Protein AF-A0A3D3XCP1-F1 (afdb_monomer_lite)

Secondary structure (DSSP, 8-state):
--------------BHHHHHHHHHHTT---SS--S---BTTTTHHHHHHHHHHHHHTT-HHHHHHHHHHHHHTT-HHHHHHHHHHHHHHH--HHHHS-S--SSPPPHHHHHHHHHHHHHHTT---SSTTS--SS-HHHHHHHHHHHHHHTT-HHHHHHHHHHHHHTT---HHHHHHHHHHHHHHHHHHHHHHHHHHHH-TTS-HHHHHHHHHHHHHH-TT-HHHHHHHHHHHHHHHHHHHT-SS--HHHHHHHHHHHHHHHHHHHHH--

Structure (mmCIF, N/CA/C/O backbone):
data_AF-A0A3D3XCP1-F1
#
_entry.id   AF-A0A3D3XCP1-F1
#
loop_
_atom_site.group_PDB
_atom_site.id
_atom_site.type_symbol
_atom_site.label_atom_id
_atom_site.label_alt_id
_atom_site.label_comp_id
_atom_site.label_asym_id
_atom_site.label_entity_id
_atom_site.label_seq_id
_atom_site.pdbx_PDB_ins_code
_atom_site.Cartn_x
_atom_site.Cartn_y
_atom_site.Cartn_z
_atom_site.occupancy
_atom_site.B_iso_or_equiv
_atom_site.auth_seq_id
_atom_site.auth_comp_id
_atom_site.auth_asym_id
_atom_site.auth_atom_id
_atom_site.pdbx_PDB_model_num
ATOM 1 N N . MET A 1 1 ? 27.223 -57.824 9.303 1.00 36.75 1 MET A N 1
ATOM 2 C CA . MET A 1 1 ? 27.935 -56.566 9.008 1.00 36.75 1 MET A CA 1
ATOM 3 C C . MET A 1 1 ? 26.885 -55.597 8.528 1.00 36.75 1 MET A C 1
ATOM 5 O O . MET A 1 1 ? 26.166 -55.932 7.602 1.00 36.75 1 MET A O 1
ATOM 9 N N . ILE A 1 2 ? 26.698 -54.521 9.283 1.00 36.53 2 ILE A N 1
ATOM 10 C CA . ILE A 1 2 ? 25.616 -53.553 9.113 1.00 36.53 2 ILE A CA 1
ATOM 11 C C . ILE A 1 2 ? 26.021 -52.637 7.958 1.00 36.53 2 ILE A C 1
ATOM 13 O O . ILE A 1 2 ? 26.987 -51.889 8.093 1.00 36.53 2 ILE A O 1
ATOM 17 N N . GLU A 1 3 ? 25.327 -52.744 6.827 1.00 34.06 3 GLU A N 1
ATOM 18 C CA . GLU A 1 3 ? 25.316 -51.689 5.817 1.00 34.06 3 GLU A CA 1
ATOM 19 C C . GLU A 1 3 ? 24.539 -50.521 6.419 1.00 34.06 3 GLU A C 1
ATOM 21 O O . GLU A 1 3 ? 23.366 -50.632 6.767 1.00 34.06 3 GLU A O 1
ATOM 26 N N . SER A 1 4 ? 25.263 -49.438 6.675 1.00 42.31 4 SER A N 1
ATOM 27 C CA . SER A 1 4 ? 24.728 -48.198 7.201 1.00 42.31 4 SER A CA 1
ATOM 28 C C . SER A 1 4 ? 23.858 -47.533 6.141 1.00 42.31 4 SER A C 1
ATOM 30 O O . SER A 1 4 ? 24.381 -47.051 5.132 1.00 42.31 4 SER A O 1
ATOM 32 N N . ASP A 1 5 ? 22.559 -47.471 6.419 1.00 39.84 5 ASP A N 1
ATOM 33 C CA . ASP A 1 5 ? 21.609 -46.530 5.837 1.00 39.84 5 ASP A CA 1
ATOM 34 C C . ASP A 1 5 ? 22.132 -45.093 6.005 1.00 39.84 5 ASP A C 1
ATOM 36 O O . ASP A 1 5 ? 21.878 -44.414 6.998 1.00 39.84 5 ASP A O 1
ATOM 40 N N . LEU A 1 6 ? 22.895 -44.624 5.022 1.00 40.44 6 LEU A N 1
ATOM 41 C CA . LEU A 1 6 ? 23.083 -43.206 4.743 1.00 40.44 6 LEU A CA 1
ATOM 42 C C . LEU A 1 6 ? 22.132 -42.856 3.601 1.00 40.44 6 LEU A C 1
ATOM 44 O O . LEU A 1 6 ? 22.543 -42.592 2.472 1.00 40.44 6 LEU A O 1
ATOM 48 N N . ALA A 1 7 ? 20.835 -42.863 3.910 1.00 39.94 7 ALA A N 1
ATOM 49 C CA . ALA A 1 7 ? 19.907 -42.012 3.193 1.00 39.94 7 ALA A CA 1
ATOM 50 C C . ALA A 1 7 ? 20.364 -40.573 3.468 1.00 39.94 7 ALA A C 1
ATOM 52 O O . ALA A 1 7 ? 20.129 -40.023 4.543 1.00 39.94 7 ALA A O 1
ATOM 53 N N . CYS A 1 8 ? 21.115 -39.996 2.528 1.00 35.59 8 CYS A N 1
ATOM 54 C CA . CYS A 1 8 ? 21.222 -38.552 2.429 1.00 35.59 8 CYS A CA 1
ATOM 55 C C . CYS A 1 8 ? 19.790 -38.030 2.345 1.00 35.59 8 CYS A C 1
ATOM 57 O O . CYS A 1 8 ? 19.134 -38.222 1.323 1.00 35.59 8 CYS A O 1
ATOM 59 N N . ASP A 1 9 ? 19.312 -37.403 3.417 1.00 38.66 9 ASP A N 1
ATOM 60 C CA . ASP A 1 9 ? 18.223 -36.444 3.337 1.00 38.66 9 ASP A CA 1
ATOM 61 C C . ASP A 1 9 ? 18.653 -35.404 2.295 1.00 38.66 9 ASP A C 1
ATOM 63 O O . ASP A 1 9 ? 19.398 -34.465 2.592 1.00 38.66 9 ASP A O 1
ATOM 67 N N . GLU A 1 10 ? 18.252 -35.604 1.039 1.00 44.72 10 GLU A N 1
ATOM 68 C CA . GLU A 1 10 ? 18.225 -34.545 0.045 1.00 44.72 10 GLU A CA 1
ATOM 69 C C . GLU A 1 10 ? 17.283 -33.487 0.612 1.00 44.72 10 GLU A C 1
ATOM 71 O O . GLU A 1 10 ? 16.066 -33.543 0.437 1.00 44.72 10 GLU A O 1
ATOM 76 N N . LEU A 1 11 ? 17.850 -32.540 1.364 1.00 53.56 11 LEU A N 1
ATOM 77 C CA . LEU A 1 11 ? 17.202 -31.285 1.696 1.00 53.56 11 LEU A CA 1
ATOM 78 C C . LEU A 1 11 ? 16.627 -30.767 0.382 1.00 53.56 11 LEU A C 1
ATOM 80 O O . LEU A 1 11 ? 17.385 -30.369 -0.501 1.00 53.56 11 LEU A O 1
ATOM 84 N N . MET A 1 12 ? 15.303 -30.830 0.217 1.00 58.53 12 MET A N 1
ATOM 85 C CA . MET A 1 12 ? 14.632 -30.237 -0.931 1.00 58.53 12 MET A CA 1
ATOM 86 C C . MET A 1 12 ? 14.935 -28.741 -0.885 1.00 58.53 12 MET A C 1
ATOM 88 O O . MET A 1 12 ? 14.308 -27.981 -0.147 1.00 58.53 12 MET A O 1
ATOM 92 N N . ILE A 1 13 ? 15.957 -28.323 -1.628 1.00 74.81 13 ILE A N 1
ATOM 93 C CA . ILE A 1 13 ? 16.323 -26.921 -1.737 1.00 74.81 13 ILE A CA 1
ATOM 94 C C . ILE A 1 13 ? 15.216 -26.278 -2.558 1.00 74.81 13 ILE A C 1
ATOM 96 O O . ILE A 1 13 ? 15.179 -26.437 -3.777 1.00 74.81 13 ILE A O 1
ATOM 100 N N . LEU A 1 14 ? 14.310 -25.571 -1.878 1.00 84.00 14 LEU A N 1
ATOM 101 C CA . LEU A 1 14 ? 13.308 -24.754 -2.548 1.00 84.00 14 LEU A CA 1
ATOM 102 C C . LEU A 1 14 ? 14.010 -23.785 -3.502 1.00 84.00 14 LEU A C 1
ATOM 104 O O . LEU A 1 14 ? 14.961 -23.083 -3.120 1.00 84.00 14 LEU A O 1
ATOM 108 N N . LYS A 1 15 ? 13.520 -23.744 -4.736 1.00 90.00 15 LYS A N 1
ATOM 109 C CA . LYS A 1 15 ? 14.065 -22.918 -5.806 1.00 90.00 15 LYS A CA 1
ATOM 110 C C . LYS A 1 15 ? 13.149 -21.743 -6.101 1.00 90.00 15 LYS A C 1
ATOM 112 O O . LYS A 1 15 ? 11.967 -21.729 -5.757 1.00 90.00 15 LYS A O 1
ATOM 117 N N . GLN A 1 16 ? 13.691 -20.743 -6.786 1.00 92.44 16 GLN A N 1
ATOM 118 C CA . GLN A 1 16 ? 12.932 -19.569 -7.199 1.00 92.44 16 GLN A CA 1
ATOM 119 C C . GLN A 1 16 ? 11.725 -19.932 -8.068 1.00 92.44 16 GLN A C 1
ATOM 121 O O . GLN A 1 16 ? 10.646 -19.375 -7.858 1.00 92.44 16 GLN A O 1
ATOM 126 N N . ARG A 1 17 ? 11.885 -20.875 -9.009 1.00 93.62 17 ARG A N 1
ATOM 127 C CA . ARG A 1 17 ? 10.783 -21.330 -9.870 1.00 93.62 17 ARG A CA 1
ATOM 128 C C . ARG A 1 17 ? 9.570 -21.823 -9.091 1.00 93.62 17 ARG A C 1
ATOM 130 O O . ARG A 1 17 ? 8.457 -21.495 -9.475 1.00 93.62 17 ARG A O 1
ATOM 137 N N . ASP A 1 18 ? 9.778 -22.490 -7.958 1.00 91.75 18 ASP A N 1
ATOM 138 C CA . ASP A 1 18 ? 8.681 -23.037 -7.163 1.00 91.75 18 ASP A CA 1
ATOM 139 C C . ASP A 1 18 ? 7.799 -21.912 -6.599 1.00 91.75 18 ASP A C 1
ATOM 141 O O . ASP A 1 18 ? 6.571 -22.003 -6.585 1.00 91.75 18 ASP A O 1
ATOM 145 N N . LEU A 1 19 ? 8.419 -20.797 -6.187 1.00 91.94 19 LEU A N 1
ATOM 146 C CA . LEU A 1 19 ? 7.687 -19.602 -5.765 1.00 91.94 19 LEU A CA 1
ATOM 147 C C . LEU A 1 19 ? 7.026 -18.872 -6.935 1.00 91.94 19 LEU A C 1
ATOM 149 O O . LEU A 1 19 ? 5.938 -18.325 -6.755 1.00 91.94 19 LEU A O 1
ATOM 153 N N . VAL A 1 20 ? 7.660 -18.837 -8.108 1.00 94.56 20 VAL A N 1
ATOM 154 C CA . VAL A 1 20 ? 7.069 -18.227 -9.309 1.00 94.56 20 VAL A CA 1
ATOM 155 C C . VAL A 1 20 ? 5.809 -18.984 -9.720 1.00 94.56 20 VAL A C 1
ATOM 157 O O . VAL A 1 20 ? 4.762 -18.360 -9.882 1.00 94.56 20 VAL A O 1
ATOM 160 N N . ASP A 1 21 ? 5.875 -20.311 -9.796 1.00 94.25 21 ASP A N 1
ATOM 161 C CA . ASP A 1 21 ? 4.737 -21.161 -10.147 1.00 94.25 21 ASP A CA 1
ATOM 162 C C . ASP A 1 21 ? 3.607 -21.020 -9.121 1.00 94.25 21 ASP A C 1
ATOM 164 O O . ASP A 1 21 ? 2.435 -20.887 -9.486 1.00 94.25 21 ASP A O 1
ATOM 168 N N . LEU A 1 22 ? 3.953 -20.940 -7.830 1.00 93.38 22 LEU A N 1
ATOM 169 C CA . LEU A 1 22 ? 2.989 -20.673 -6.767 1.00 93.38 22 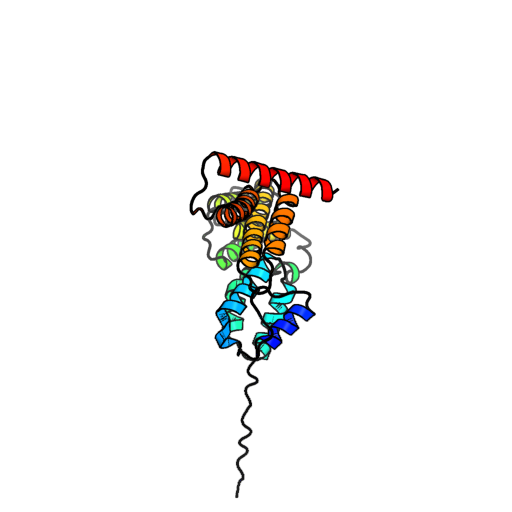LEU A CA 1
ATOM 170 C C . LEU A 1 22 ? 2.285 -19.325 -6.959 1.00 93.38 22 LEU A C 1
ATOM 172 O O . LEU A 1 22 ? 1.058 -19.259 -6.881 1.00 93.38 22 LEU A O 1
ATOM 176 N N . CYS A 1 23 ? 3.042 -18.259 -7.228 1.00 94.19 23 CYS A N 1
ATOM 177 C CA . CYS A 1 23 ? 2.489 -16.931 -7.480 1.00 94.19 23 CYS A CA 1
ATOM 178 C C . CYS A 1 23 ? 1.522 -16.949 -8.667 1.00 94.19 23 CYS A C 1
ATOM 180 O O . CYS A 1 23 ? 0.381 -16.500 -8.537 1.00 94.19 23 CYS A O 1
ATOM 182 N N . LEU A 1 24 ? 1.947 -17.532 -9.790 1.00 94.75 24 LEU A N 1
ATOM 183 C CA . LEU A 1 24 ? 1.144 -17.609 -11.008 1.00 94.75 24 LEU A CA 1
ATOM 184 C C . LEU A 1 24 ? -0.141 -18.417 -10.789 1.00 94.75 24 LEU A C 1
ATOM 186 O O . LEU A 1 24 ? -1.206 -17.991 -11.235 1.00 94.75 24 LEU A O 1
ATOM 190 N N . SER A 1 25 ? -0.074 -19.525 -10.041 1.00 93.69 25 SER A N 1
ATOM 191 C CA .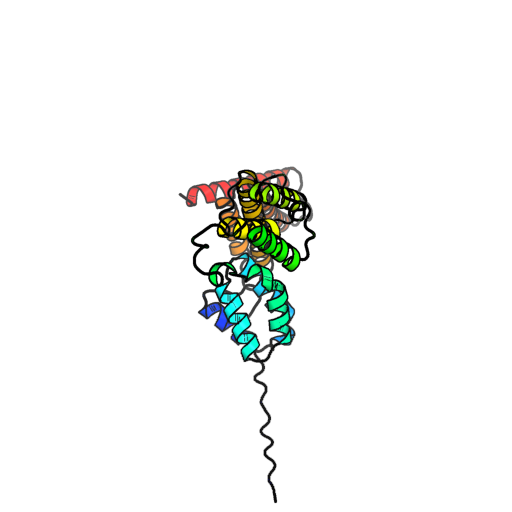 SER A 1 25 ? -1.251 -20.341 -9.700 1.00 93.69 25 SER A CA 1
ATOM 192 C C . SER A 1 25 ? -2.294 -19.589 -8.863 1.00 93.69 25 SER A C 1
ATOM 194 O O . SER A 1 25 ? -3.487 -19.882 -8.932 1.00 93.69 25 SER A O 1
ATOM 196 N N . GLU A 1 26 ? -1.859 -18.580 -8.107 1.00 92.25 26 GLU A N 1
ATOM 197 C CA . GLU A 1 26 ? -2.718 -17.706 -7.306 1.00 92.25 26 GLU A CA 1
ATOM 198 C C . GLU A 1 26 ? -3.135 -16.428 -8.061 1.00 92.25 26 GLU A C 1
ATOM 200 O O . GLU A 1 26 ? -3.765 -15.546 -7.478 1.00 92.25 26 GLU A O 1
ATOM 205 N N . GLY A 1 27 ? -2.808 -16.322 -9.356 1.00 92.75 27 GLY A N 1
ATOM 206 C CA . GLY A 1 27 ? -3.123 -15.166 -10.200 1.00 92.75 27 GLY A CA 1
ATOM 207 C C . GLY A 1 27 ? -2.195 -13.964 -9.998 1.00 92.75 27 GLY A C 1
ATOM 208 O O . GLY A 1 27 ? -2.498 -12.870 -10.473 1.00 92.75 27 GLY A O 1
ATOM 209 N N . TRP A 1 28 ? -1.069 -14.143 -9.304 1.00 94.81 28 TRP A N 1
ATOM 210 C CA . TRP A 1 28 ? -0.063 -13.107 -9.097 1.00 94.81 28 TRP A CA 1
ATOM 211 C C . TRP A 1 28 ? 1.081 -13.255 -10.092 1.00 94.81 28 TRP A C 1
ATOM 213 O O . TRP A 1 28 ? 1.790 -14.257 -10.098 1.00 94.81 28 TRP A O 1
ATOM 223 N N . ASN A 1 29 ? 1.289 -12.234 -10.918 1.00 94.56 29 ASN A N 1
ATOM 224 C CA . ASN A 1 29 ? 2.433 -12.169 -11.820 1.00 94.56 29 ASN A CA 1
ATOM 225 C C . ASN A 1 29 ? 3.614 -11.496 -11.090 1.00 94.56 29 ASN A C 1
ATOM 227 O O . ASN A 1 29 ? 3.525 -10.289 -10.846 1.00 94.56 29 ASN A O 1
ATOM 231 N N . PRO A 1 30 ? 4.708 -12.207 -10.759 1.00 95.12 30 PRO A N 1
ATOM 232 C CA . PRO A 1 30 ? 5.774 -11.650 -9.930 1.00 95.12 30 PRO A CA 1
ATOM 233 C C . PRO A 1 30 ? 6.489 -10.442 -10.546 1.00 95.12 30 PRO A C 1
ATOM 235 O O . PRO A 1 30 ? 6.759 -10.399 -11.751 1.00 95.12 30 PRO A O 1
ATOM 238 N N . PHE A 1 31 ? 6.858 -9.473 -9.708 1.00 95.69 31 PHE A N 1
ATOM 239 C CA . PHE A 1 31 ? 7.634 -8.303 -10.124 1.00 95.69 31 PHE A CA 1
ATOM 240 C C . PHE A 1 31 ? 9.131 -8.596 -10.210 1.00 95.69 31 PHE A C 1
ATOM 242 O O . PHE A 1 31 ? 9.780 -8.153 -11.155 1.00 95.69 31 PHE A O 1
ATOM 249 N N . PHE A 1 32 ? 9.694 -9.304 -9.238 1.00 95.56 32 PHE A N 1
ATOM 250 C CA . PHE A 1 32 ? 11.140 -9.477 -9.086 1.00 95.56 32 PHE A CA 1
ATOM 251 C C . PHE A 1 32 ? 11.590 -10.929 -9.199 1.00 95.56 32 PHE A C 1
ATOM 253 O O . PHE A 1 32 ? 12.779 -11.178 -9.390 1.00 95.56 32 PHE A O 1
ATOM 260 N N . LEU A 1 33 ? 10.667 -11.883 -9.072 1.00 94.38 33 LEU A N 1
ATOM 261 C CA . LEU A 1 33 ? 10.995 -13.299 -9.177 1.00 94.38 33 LEU A CA 1
ATOM 262 C C . LEU A 1 33 ? 10.999 -13.766 -10.638 1.00 94.38 33 LEU A C 1
ATOM 264 O O . LEU A 1 33 ? 10.091 -13.442 -11.400 1.00 94.38 33 LEU A O 1
ATOM 268 N N . GLN A 1 34 ? 12.014 -14.538 -11.018 1.00 93.19 34 GLN A N 1
ATOM 269 C CA . GLN A 1 34 ? 12.170 -15.128 -12.349 1.00 93.19 34 GLN A CA 1
ATOM 270 C C . GLN A 1 34 ? 12.195 -16.657 -12.250 1.00 93.19 34 GLN A C 1
ATOM 272 O O . GLN A 1 34 ? 12.613 -17.185 -11.221 1.00 93.19 34 GLN A O 1
ATOM 277 N N . PRO A 1 35 ? 11.742 -17.397 -13.277 1.00 92.06 35 PRO A N 1
ATOM 278 C CA . PRO A 1 35 ? 11.733 -18.857 -13.246 1.00 92.06 35 PRO A CA 1
ATOM 279 C C . PRO A 1 35 ? 13.164 -19.403 -13.375 1.00 92.06 35 PRO A C 1
ATOM 281 O O . PRO A 1 35 ? 13.611 -19.782 -14.456 1.00 92.06 35 PRO A O 1
ATOM 284 N N . SER A 1 36 ? 13.897 -19.434 -12.263 1.00 92.88 36 SER A N 1
ATOM 285 C CA . SER A 1 36 ? 15.280 -19.905 -12.181 1.00 92.88 36 SER A CA 1
ATOM 286 C C . SER A 1 36 ? 15.416 -21.090 -11.218 1.00 92.88 36 SER A C 1
ATOM 288 O O . SER A 1 36 ? 14.551 -21.342 -10.373 1.00 92.88 36 SER A O 1
ATOM 290 N N . ASP A 1 37 ? 16.518 -21.828 -11.360 1.00 91.56 37 ASP A N 1
ATOM 291 C CA . ASP A 1 37 ? 16.917 -22.891 -10.433 1.00 91.56 37 ASP A CA 1
ATOM 292 C C . ASP A 1 37 ? 17.691 -22.357 -9.207 1.00 91.56 37 ASP A C 1
ATOM 294 O O . ASP A 1 37 ? 18.237 -23.147 -8.436 1.00 91.56 37 ASP A O 1
ATOM 298 N N . GLU A 1 38 ? 17.753 -21.034 -9.006 1.00 90.19 38 GLU A N 1
ATOM 299 C CA . GLU A 1 38 ? 18.444 -20.442 -7.859 1.00 90.19 38 GLU A CA 1
ATOM 300 C C . GLU A 1 38 ? 17.737 -20.777 -6.542 1.00 90.19 38 GLU A C 1
ATOM 302 O O . GLU A 1 38 ? 16.508 -20.753 -6.436 1.00 90.19 38 GLU A O 1
ATOM 307 N N . ALA A 1 39 ? 18.528 -21.068 -5.511 1.00 87.50 39 ALA A N 1
ATOM 308 C CA . ALA A 1 39 ? 18.020 -21.384 -4.185 1.00 87.50 39 ALA A CA 1
ATOM 309 C C . ALA A 1 39 ? 17.438 -20.141 -3.490 1.00 87.50 39 ALA A C 1
ATOM 311 O O . ALA A 1 39 ? 18.027 -19.057 -3.531 1.00 87.50 39 ALA A O 1
ATOM 312 N N . LEU A 1 40 ? 16.327 -20.307 -2.762 1.00 85.75 40 LEU A N 1
ATOM 313 C CA . LEU A 1 40 ? 15.607 -19.182 -2.141 1.00 85.75 40 LEU A CA 1
ATOM 314 C C . LEU A 1 40 ? 16.446 -18.323 -1.183 1.00 85.75 40 LEU A C 1
ATOM 316 O O . LEU A 1 40 ? 16.212 -17.120 -1.076 1.00 85.75 40 LEU A O 1
ATOM 320 N N . HIS A 1 41 ? 17.425 -18.909 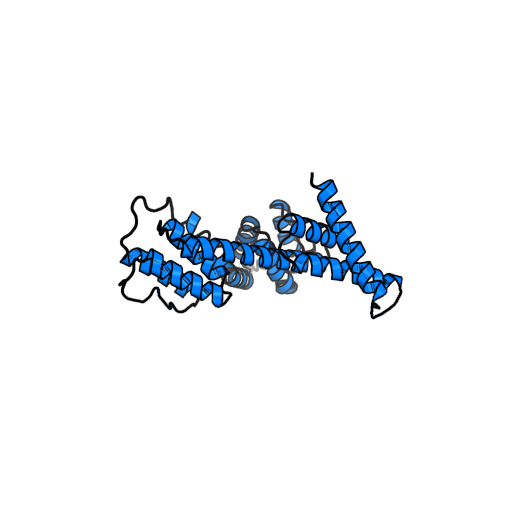-0.491 1.00 83.12 41 HIS A N 1
ATOM 321 C CA . HIS A 1 41 ? 18.268 -18.169 0.451 1.00 83.12 41 HIS A CA 1
ATOM 322 C C . HIS A 1 41 ? 19.161 -17.124 -0.242 1.00 83.12 41 HIS A C 1
ATOM 324 O O . HIS A 1 41 ? 19.443 -16.087 0.355 1.00 83.12 41 HIS A O 1
ATOM 330 N N . LEU A 1 42 ? 19.554 -17.355 -1.503 1.00 87.06 42 LEU A N 1
ATOM 331 C CA . LEU A 1 42 ? 20.374 -16.423 -2.291 1.00 87.06 42 LEU A CA 1
ATOM 332 C C . LEU A 1 42 ? 19.562 -15.228 -2.798 1.00 87.06 42 LEU A C 1
ATOM 334 O O . LEU A 1 42 ? 20.076 -14.118 -2.909 1.00 87.06 42 LEU A O 1
ATOM 338 N N . ILE A 1 43 ? 18.270 -15.439 -3.045 1.00 89.06 43 ILE A N 1
ATOM 339 C CA . ILE A 1 43 ? 17.350 -14.425 -3.574 1.00 89.06 43 ILE A CA 1
ATOM 340 C C . ILE A 1 43 ? 16.415 -13.848 -2.510 1.00 89.06 43 ILE A C 1
ATOM 342 O O . ILE A 1 43 ? 15.431 -13.179 -2.832 1.00 89.06 43 ILE A O 1
ATOM 346 N N . LYS A 1 44 ? 16.712 -14.084 -1.230 1.00 89.31 44 LYS A N 1
ATOM 347 C CA . LYS A 1 44 ? 15.923 -13.613 -0.087 1.00 89.31 44 LYS A CA 1
ATOM 348 C C . LYS A 1 44 ? 15.497 -12.135 -0.197 1.00 89.31 44 LYS A C 1
ATOM 350 O O . LYS A 1 44 ? 14.311 -11.867 -0.004 1.00 89.31 44 LYS A O 1
ATOM 355 N N . PRO A 1 45 ? 16.372 -11.176 -0.572 1.00 90.94 45 PRO A N 1
ATOM 356 C CA . PRO A 1 45 ? 15.963 -9.780 -0.740 1.00 90.94 45 PRO A CA 1
ATOM 357 C C . PRO A 1 45 ? 14.882 -9.576 -1.811 1.00 90.94 45 PRO A C 1
ATOM 359 O O . PRO A 1 45 ? 13.998 -8.738 -1.642 1.00 90.94 45 PRO A O 1
ATOM 362 N N . LEU A 1 46 ? 14.923 -10.351 -2.901 1.00 92.38 46 LEU A N 1
ATOM 363 C CA . LEU A 1 46 ? 13.916 -10.291 -3.963 1.00 92.38 46 LEU A CA 1
ATOM 364 C C . LEU A 1 46 ? 12.579 -10.856 -3.481 1.00 92.38 46 LEU A C 1
ATOM 366 O O . LEU A 1 46 ? 11.543 -10.259 -3.756 1.00 92.38 46 LEU A O 1
ATOM 370 N N . VAL A 1 47 ? 12.602 -11.947 -2.708 1.00 91.50 47 VAL A N 1
ATOM 371 C CA . VAL A 1 47 ? 11.392 -12.525 -2.103 1.00 91.50 47 VAL A CA 1
ATOM 372 C C . VAL A 1 47 ? 10.743 -11.537 -1.134 1.00 91.50 47 VAL A C 1
ATOM 374 O O . VAL A 1 47 ? 9.542 -11.303 -1.223 1.00 91.50 47 VAL A O 1
ATOM 377 N N . LEU A 1 48 ? 11.517 -10.903 -0.248 1.00 90.75 48 LEU A N 1
ATOM 378 C CA . LEU A 1 48 ? 10.985 -9.906 0.690 1.00 90.75 48 LEU A CA 1
ATOM 379 C C . LEU A 1 48 ? 10.325 -8.730 -0.039 1.00 90.75 48 LEU A C 1
ATOM 381 O O . LEU A 1 48 ? 9.233 -8.301 0.335 1.00 90.75 48 LEU A O 1
ATOM 385 N N . ARG A 1 49 ? 10.952 -8.252 -1.116 1.00 92.44 49 ARG A N 1
ATOM 386 C CA . ARG A 1 49 ? 10.409 -7.174 -1.947 1.00 92.44 49 ARG A CA 1
ATOM 387 C C . ARG A 1 49 ? 9.144 -7.597 -2.693 1.00 92.44 49 ARG A C 1
ATOM 389 O O . ARG A 1 49 ? 8.201 -6.819 -2.779 1.00 92.44 49 ARG A O 1
ATOM 396 N N . GLU A 1 50 ? 9.099 -8.828 -3.197 1.00 94.56 50 GLU A N 1
ATOM 397 C CA . GLU A 1 50 ? 7.904 -9.395 -3.827 1.00 94.56 50 GLU A CA 1
ATOM 398 C C . GLU A 1 50 ? 6.727 -9.420 -2.846 1.00 94.56 50 GLU A C 1
ATOM 400 O O . GLU A 1 50 ? 5.621 -8.993 -3.173 1.00 94.56 50 GLU A O 1
ATOM 405 N N . ILE A 1 51 ? 6.983 -9.847 -1.608 1.00 92.25 51 ILE A N 1
ATOM 406 C CA . ILE A 1 51 ? 5.977 -9.876 -0.549 1.00 92.25 51 ILE A CA 1
ATOM 407 C C . ILE A 1 51 ? 5.517 -8.467 -0.171 1.00 92.25 51 ILE A C 1
ATOM 409 O O . ILE A 1 51 ? 4.315 -8.243 -0.032 1.00 92.25 51 ILE A O 1
ATOM 413 N N . GLU A 1 52 ? 6.433 -7.506 -0.038 1.00 91.75 52 GLU A N 1
ATOM 414 C CA . GLU A 1 52 ? 6.085 -6.108 0.239 1.00 91.75 52 GLU A CA 1
ATOM 415 C C . GLU A 1 52 ? 5.107 -5.555 -0.809 1.00 91.75 52 GLU A C 1
ATOM 417 O O . GLU A 1 52 ? 4.084 -4.958 -0.457 1.00 91.75 52 GLU A O 1
ATOM 422 N N . VAL A 1 53 ? 5.383 -5.810 -2.090 1.00 94.50 53 VAL A N 1
ATOM 423 C CA . VAL A 1 53 ? 4.537 -5.367 -3.203 1.00 94.50 53 VAL A CA 1
ATOM 424 C C . VAL A 1 53 ? 3.201 -6.097 -3.216 1.00 94.50 53 VAL A C 1
ATOM 426 O O . VAL A 1 53 ? 2.166 -5.447 -3.348 1.00 94.50 53 VAL A O 1
ATOM 429 N N . ALA A 1 54 ? 3.195 -7.414 -3.009 1.00 93.19 54 ALA A N 1
ATOM 430 C CA . ALA A 1 54 ? 1.964 -8.193 -2.919 1.00 93.19 54 ALA A CA 1
ATOM 431 C C . ALA A 1 54 ? 1.055 -7.680 -1.787 1.00 93.19 54 ALA A C 1
ATOM 433 O O . ALA A 1 54 ? -0.155 -7.557 -1.960 1.00 93.19 54 ALA A O 1
ATOM 434 N N . ILE A 1 55 ? 1.618 -7.306 -0.634 1.00 90.19 55 ILE A N 1
ATOM 435 C CA . ILE A 1 55 ? 0.847 -6.712 0.468 1.00 90.19 55 ILE A CA 1
ATOM 436 C C . ILE A 1 55 ? 0.309 -5.336 0.090 1.00 90.19 55 ILE A C 1
ATOM 438 O O . ILE A 1 55 ? -0.851 -5.035 0.379 1.00 90.19 55 ILE A O 1
ATOM 442 N N . ALA A 1 56 ? 1.140 -4.499 -0.531 1.00 91.19 56 ALA A N 1
ATOM 443 C CA . ALA A 1 56 ? 0.735 -3.172 -0.971 1.00 91.19 56 ALA A CA 1
ATOM 444 C C . ALA A 1 56 ? -0.415 -3.246 -1.994 1.00 91.19 56 ALA A C 1
ATOM 446 O O . ALA A 1 56 ? -1.372 -2.476 -1.901 1.00 91.19 56 ALA A O 1
ATOM 447 N N . ASP A 1 57 ? -0.387 -4.238 -2.885 1.00 91.94 57 ASP A N 1
ATOM 448 C CA . ASP A 1 57 ? -1.451 -4.528 -3.853 1.00 91.94 57 ASP A CA 1
ATOM 449 C C . ASP A 1 57 ? -2.626 -5.334 -3.258 1.00 91.94 57 ASP A C 1
ATOM 451 O O . ASP A 1 57 ? -3.532 -5.764 -3.961 1.00 91.94 57 ASP A O 1
ATOM 455 N N . SER A 1 58 ? -2.662 -5.512 -1.932 1.00 88.81 58 SER A N 1
ATOM 456 C CA . SER A 1 58 ? -3.724 -6.226 -1.204 1.00 88.81 58 SER A CA 1
ATOM 457 C C . SER A 1 58 ? -3.866 -7.721 -1.543 1.00 88.81 58 SER A C 1
ATOM 459 O O . SER A 1 58 ? -4.886 -8.335 -1.229 1.00 88.81 58 SER A O 1
ATOM 461 N N . GLN A 1 59 ? -2.818 -8.356 -2.070 1.00 90.00 59 GLN A N 1
ATOM 462 C CA . GLN A 1 59 ? -2.757 -9.781 -2.422 1.00 90.00 59 GLN A CA 1
ATOM 463 C C . GLN A 1 59 ? -2.464 -10.676 -1.208 1.00 90.00 59 GLN A C 1
ATOM 465 O O . GLN A 1 59 ? -1.567 -11.523 -1.201 1.00 90.00 59 GLN A O 1
ATOM 470 N N . LYS A 1 60 ? -3.249 -10.512 -0.137 1.00 86.25 60 LYS A N 1
ATOM 471 C CA . LYS A 1 60 ? -3.064 -11.236 1.135 1.00 86.25 60 LYS A CA 1
ATOM 472 C C . LYS A 1 60 ? -3.094 -12.761 0.974 1.00 86.25 60 LYS A C 1
ATOM 474 O O . LYS A 1 60 ? -2.407 -13.466 1.712 1.00 86.25 60 LYS A O 1
ATOM 479 N N . LYS A 1 61 ? -3.892 -13.275 0.030 1.00 88.25 61 LYS A N 1
ATOM 480 C CA . LYS A 1 61 ? -4.011 -14.716 -0.252 1.00 88.25 61 LYS A CA 1
ATOM 481 C C . LYS A 1 61 ? -2.674 -15.301 -0.717 1.00 88.25 61 LYS A C 1
ATOM 483 O O . LYS A 1 61 ? -2.223 -16.295 -0.153 1.00 88.25 61 LYS A O 1
ATOM 488 N N . VAL A 1 62 ? -2.024 -14.629 -1.666 1.00 90.25 62 VAL A N 1
ATOM 489 C CA . VAL A 1 62 ? -0.719 -15.011 -2.225 1.00 90.25 62 VAL A CA 1
ATOM 490 C C . VAL A 1 62 ? 0.331 -15.039 -1.119 1.00 90.25 62 VAL A C 1
ATOM 492 O O . VAL A 1 62 ? 1.003 -16.046 -0.923 1.00 90.25 62 VAL A O 1
ATOM 495 N N . VAL A 1 63 ? 0.396 -13.979 -0.309 1.00 90.31 63 VAL A N 1
ATOM 496 C CA . VAL A 1 63 ? 1.355 -13.869 0.801 1.00 90.31 63 VAL A CA 1
ATOM 497 C C . VAL A 1 63 ? 1.173 -14.998 1.822 1.00 90.31 63 VAL A C 1
ATOM 499 O O . VAL A 1 63 ? 2.150 -15.610 2.250 1.00 90.31 63 VAL A O 1
ATOM 502 N N . ARG A 1 64 ? -0.074 -15.335 2.187 1.00 87.81 64 ARG A N 1
ATOM 503 C CA . ARG A 1 64 ? -0.366 -16.475 3.080 1.00 87.81 64 ARG A CA 1
ATOM 504 C C . ARG A 1 64 ? 0.071 -17.801 2.480 1.00 87.81 64 ARG A C 1
ATOM 506 O O . ARG A 1 64 ? 0.582 -18.655 3.203 1.00 87.81 64 ARG A O 1
ATOM 513 N N . ARG A 1 65 ? -0.146 -17.980 1.177 1.00 89.44 65 ARG A N 1
ATOM 514 C CA . ARG A 1 65 ? 0.236 -19.201 0.476 1.00 89.44 65 ARG A CA 1
ATOM 515 C C . ARG A 1 65 ? 1.754 -19.355 0.440 1.00 89.44 65 ARG A C 1
ATOM 517 O O . ARG A 1 65 ? 2.238 -20.425 0.795 1.00 89.44 65 ARG A O 1
ATOM 524 N N . ILE A 1 66 ? 2.485 -18.280 0.139 1.00 88.50 66 ILE A N 1
ATOM 525 C CA . ILE A 1 66 ? 3.953 -18.253 0.190 1.00 88.50 66 ILE A CA 1
ATOM 526 C C . ILE A 1 66 ? 4.446 -18.568 1.606 1.00 88.50 66 ILE A C 1
ATOM 528 O O . ILE A 1 66 ? 5.268 -19.460 1.777 1.00 88.50 66 ILE A O 1
ATOM 532 N N . LEU A 1 67 ? 3.894 -17.928 2.642 1.00 87.44 67 LEU A N 1
ATOM 533 C CA . LEU A 1 67 ? 4.249 -18.220 4.037 1.00 87.44 67 LEU A CA 1
ATOM 534 C C . LEU A 1 67 ? 4.022 -19.691 4.416 1.00 87.44 67 LEU A C 1
ATOM 536 O O . LEU A 1 67 ? 4.878 -20.306 5.050 1.00 87.44 67 LEU A O 1
ATOM 540 N N . SER A 1 68 ? 2.880 -20.267 4.030 1.00 86.81 68 SER A N 1
ATOM 541 C CA . SER A 1 68 ? 2.592 -21.688 4.261 1.00 86.81 68 SER A CA 1
ATOM 542 C C . SER A 1 68 ? 3.598 -22.586 3.547 1.00 86.81 68 SER A C 1
ATOM 544 O O . SER A 1 68 ? 4.040 -23.576 4.123 1.00 86.81 68 SER A O 1
ATOM 546 N N . TYR A 1 69 ? 3.950 -22.239 2.311 1.00 86.06 69 TYR A N 1
ATOM 547 C CA . TYR A 1 69 ? 4.885 -22.996 1.490 1.00 86.06 69 TYR A CA 1
ATOM 548 C C . TYR A 1 69 ? 6.306 -22.967 2.074 1.00 86.06 69 TYR A C 1
ATOM 550 O O . TYR A 1 69 ? 6.916 -24.016 2.269 1.00 86.06 69 TYR A O 1
ATOM 558 N N . LEU A 1 70 ? 6.791 -21.789 2.481 1.00 85.56 70 LEU A N 1
ATOM 559 C CA . LEU A 1 70 ? 8.105 -21.623 3.114 1.00 85.56 70 LEU A CA 1
ATOM 560 C C . LEU A 1 70 ? 8.220 -22.383 4.443 1.00 85.56 70 LEU A C 1
ATOM 562 O O . LEU A 1 70 ? 9.256 -22.983 4.725 1.00 85.56 70 LEU A O 1
ATOM 566 N N . ARG A 1 71 ? 7.147 -22.406 5.249 1.00 84.75 71 ARG A N 1
ATOM 567 C CA . ARG A 1 71 ? 7.103 -23.178 6.505 1.00 84.75 71 ARG A CA 1
ATOM 568 C C . ARG A 1 71 ? 7.153 -24.686 6.267 1.00 84.75 71 ARG A C 1
ATOM 570 O O . ARG A 1 71 ? 7.785 -25.392 7.050 1.00 84.75 71 ARG A O 1
ATOM 577 N N . GLN A 1 72 ? 6.490 -25.171 5.216 1.00 82.88 72 GLN A N 1
ATOM 578 C CA . GLN A 1 72 ? 6.480 -26.590 4.845 1.00 82.88 72 GLN A CA 1
ATOM 579 C C . GLN A 1 72 ? 7.840 -27.045 4.310 1.00 82.88 72 GLN A C 1
ATOM 581 O O . GLN A 1 72 ? 8.334 -28.082 4.736 1.00 82.88 72 GLN A O 1
ATOM 586 N N . GLY A 1 73 ? 8.483 -26.238 3.462 1.00 73.12 73 GLY A N 1
ATOM 587 C CA . GLY A 1 73 ? 9.833 -26.506 2.954 1.00 73.12 73 GLY A CA 1
ATOM 588 C C . GLY A 1 73 ? 10.966 -26.155 3.924 1.00 73.12 73 GLY A C 1
ATOM 589 O O . GLY A 1 73 ? 12.097 -25.984 3.493 1.00 73.12 73 GLY A O 1
ATOM 590 N N . GLN A 1 74 ? 10.666 -26.006 5.220 1.00 69.81 74 GLN A N 1
ATOM 591 C CA . GLN A 1 74 ? 11.632 -25.779 6.303 1.00 69.81 74 GLN A CA 1
ATOM 592 C C . GLN A 1 74 ? 12.526 -24.527 6.178 1.00 69.81 74 GLN A C 1
ATOM 594 O O . GLN A 1 74 ? 13.490 -24.388 6.929 1.00 69.81 74 GLN A O 1
ATOM 599 N N . VAL A 1 75 ? 12.174 -23.544 5.342 1.00 80.12 75 VAL A N 1
ATOM 600 C CA . VAL A 1 75 ? 12.873 -22.244 5.268 1.00 80.12 75 VAL A CA 1
ATOM 601 C C . VAL A 1 75 ? 12.313 -21.301 6.342 1.00 80.12 75 VAL A C 1
ATOM 603 O O . VAL A 1 75 ? 11.681 -20.281 6.050 1.00 80.12 75 VAL A O 1
ATOM 606 N N . ARG A 1 76 ? 12.487 -21.689 7.613 1.00 78.38 76 ARG A N 1
ATOM 607 C CA . ARG A 1 76 ? 11.849 -21.030 8.767 1.00 78.38 76 ARG A CA 1
ATOM 608 C C . ARG A 1 76 ? 12.307 -19.591 8.953 1.00 78.38 76 ARG A C 1
ATOM 610 O O . ARG A 1 76 ? 11.454 -18.728 9.090 1.00 78.38 76 ARG A O 1
ATOM 617 N N . ASP A 1 77 ? 13.600 -19.315 8.818 1.00 82.19 77 ASP A N 1
ATOM 618 C CA . ASP A 1 77 ? 14.144 -17.965 9.013 1.00 82.19 77 ASP A CA 1
ATOM 619 C C . ASP A 1 77 ? 13.482 -16.929 8.092 1.00 82.19 77 ASP A C 1
ATOM 621 O O . ASP A 1 77 ? 13.116 -15.835 8.518 1.00 82.19 77 ASP A O 1
ATOM 625 N N . LEU A 1 78 ? 13.279 -17.284 6.817 1.00 80.81 78 LEU A N 1
ATOM 626 C CA . LEU A 1 78 ? 12.602 -16.412 5.856 1.00 80.81 78 LEU A CA 1
ATOM 627 C C . LEU A 1 78 ? 11.104 -16.302 6.153 1.00 80.81 78 LEU A C 1
ATOM 629 O O . LEU A 1 78 ? 10.528 -15.221 6.036 1.00 80.81 78 LEU A O 1
ATOM 633 N N . ALA A 1 79 ? 10.469 -17.409 6.538 1.00 82.19 79 ALA A N 1
ATOM 634 C CA . ALA A 1 79 ? 9.061 -17.412 6.907 1.00 82.19 79 ALA A CA 1
ATOM 635 C C . ALA A 1 79 ? 8.787 -16.561 8.157 1.00 82.19 79 ALA A C 1
ATOM 637 O O . ALA A 1 79 ? 7.760 -15.888 8.205 1.00 82.19 79 ALA A O 1
ATOM 638 N N . ASP A 1 80 ? 9.689 -16.570 9.137 1.00 83.50 80 ASP A N 1
ATOM 639 C CA . ASP A 1 80 ? 9.572 -15.811 10.381 1.00 83.50 80 ASP A CA 1
ATOM 640 C C . ASP A 1 80 ? 9.848 -14.325 10.153 1.00 83.50 80 ASP A C 1
ATOM 642 O O . ASP A 1 80 ? 9.110 -13.479 10.660 1.00 83.50 80 ASP A O 1
ATOM 646 N N . GLU A 1 81 ? 10.818 -13.983 9.303 1.00 82.62 81 GLU A N 1
ATOM 647 C CA . GLU A 1 81 ? 11.048 -12.595 8.902 1.00 82.62 81 GLU A CA 1
ATOM 648 C C . GLU A 1 81 ? 9.845 -12.031 8.141 1.00 82.62 81 GLU A C 1
ATOM 650 O O . GLU A 1 81 ? 9.325 -10.975 8.508 1.00 82.62 81 GLU A O 1
ATOM 655 N N . ILE A 1 82 ? 9.317 -12.769 7.157 1.00 80.81 82 ILE A N 1
ATOM 656 C CA . ILE A 1 82 ? 8.085 -12.369 6.471 1.00 80.81 82 ILE A CA 1
ATOM 657 C C . ILE A 1 82 ? 6.935 -12.285 7.476 1.00 80.81 82 ILE A C 1
ATOM 659 O O . ILE A 1 82 ? 6.199 -11.303 7.473 1.00 80.81 82 ILE A O 1
ATOM 663 N N . ALA A 1 83 ? 6.766 -13.260 8.369 1.00 80.00 83 ALA A N 1
ATOM 664 C CA . ALA A 1 83 ? 5.705 -13.219 9.370 1.00 80.00 83 ALA A CA 1
ATOM 665 C C . ALA A 1 83 ? 5.822 -11.984 10.274 1.00 80.00 83 ALA A C 1
ATOM 667 O O . ALA A 1 83 ? 4.807 -11.351 10.534 1.00 80.00 83 ALA A O 1
ATOM 668 N N . SER A 1 84 ? 7.027 -11.581 10.681 1.00 77.94 84 SER A N 1
ATOM 669 C CA . SER A 1 84 ? 7.237 -10.375 11.491 1.00 77.94 84 SER A CA 1
ATOM 670 C C . SER A 1 84 ? 6.906 -9.085 10.728 1.00 77.94 84 SER A C 1
ATOM 672 O O . SER A 1 84 ? 6.181 -8.232 11.241 1.00 77.94 84 SER A O 1
ATOM 674 N N . LEU A 1 85 ? 7.331 -8.975 9.462 1.00 70.12 85 LEU A N 1
ATOM 675 C CA . LEU A 1 85 ? 7.035 -7.835 8.583 1.00 70.12 85 LEU A CA 1
ATOM 676 C C . LEU A 1 85 ? 5.539 -7.688 8.299 1.00 70.12 85 LEU A C 1
ATOM 678 O O . LEU A 1 85 ? 5.044 -6.601 7.993 1.00 70.12 85 LEU A O 1
ATOM 682 N N . THR A 1 86 ? 4.821 -8.803 8.374 1.00 70.25 86 THR A N 1
ATOM 683 C CA . THR A 1 86 ? 3.438 -8.900 7.933 1.00 70.25 86 THR A CA 1
ATOM 684 C C . THR A 1 86 ? 2.446 -9.141 9.055 1.00 70.25 86 THR A C 1
ATOM 686 O O . THR A 1 86 ? 1.250 -9.068 8.784 1.00 70.25 86 THR A O 1
ATOM 689 N N . ALA A 1 87 ? 2.901 -9.356 10.293 1.00 64.94 87 ALA A N 1
ATOM 690 C CA . ALA A 1 87 ? 2.072 -9.739 11.435 1.00 64.94 87 ALA A CA 1
ATOM 691 C C . ALA A 1 87 ? 0.851 -8.823 11.571 1.00 64.94 87 ALA A C 1
ATOM 693 O O . ALA A 1 87 ? -0.285 -9.279 11.508 1.00 64.94 87 ALA A O 1
ATOM 694 N N . TRP A 1 88 ? 1.079 -7.512 11.579 1.00 62.44 88 TRP A N 1
ATOM 695 C CA . TRP A 1 88 ? 0.028 -6.504 11.710 1.00 62.44 88 TRP A CA 1
ATOM 696 C C . TRP A 1 88 ? -0.728 -6.197 10.400 1.00 62.44 88 TRP A C 1
ATOM 698 O O . TRP A 1 88 ? -1.827 -5.648 10.430 1.00 62.44 88 TRP A O 1
ATOM 708 N N . ARG A 1 89 ? -0.173 -6.541 9.225 1.00 63.41 89 ARG A N 1
ATOM 709 C CA . ARG A 1 89 ? -0.804 -6.302 7.902 1.00 63.41 89 ARG A CA 1
ATOM 710 C C . ARG A 1 89 ? -1.674 -7.467 7.424 1.00 63.41 89 ARG A C 1
ATOM 712 O O . ARG A 1 89 ? -2.640 -7.266 6.682 1.00 63.41 89 ARG A O 1
ATOM 719 N N . LEU A 1 90 ? -1.308 -8.687 7.809 1.00 53.75 90 LEU A N 1
ATOM 720 C CA . LEU A 1 90 ? -1.998 -9.934 7.479 1.00 53.75 90 LEU A CA 1
ATOM 721 C C . LEU A 1 90 ? -2.970 -10.382 8.555 1.00 53.75 90 LEU A C 1
ATOM 723 O O . LEU A 1 90 ? -3.744 -11.308 8.280 1.00 53.75 90 LEU A O 1
ATOM 727 N N . GLU A 1 91 ? -2.940 -9.739 9.723 1.00 53.88 91 GLU A N 1
ATOM 728 C CA . GLU A 1 91 ? -3.998 -9.804 10.716 1.00 53.88 91 GLU A CA 1
ATOM 729 C C . GLU A 1 91 ? -5.328 -9.383 10.072 1.00 53.88 91 GLU A C 1
ATOM 731 O O . GLU A 1 91 ? -5.801 -8.252 10.147 1.00 53.88 91 GLU A O 1
ATOM 736 N N . ASP A 1 92 ? -5.994 -10.362 9.464 1.00 47.41 92 ASP A N 1
ATOM 737 C CA . ASP A 1 92 ? -7.445 -10.413 9.404 1.00 47.41 92 ASP A CA 1
ATOM 738 C C . ASP A 1 92 ? -7.937 -10.758 10.814 1.00 47.41 92 ASP A C 1
ATOM 740 O O . ASP A 1 92 ? -8.624 -11.757 11.036 1.00 47.41 92 ASP A O 1
ATOM 744 N N . SER A 1 93 ? -7.573 -9.947 11.807 1.00 42.75 93 SER A N 1
ATOM 745 C CA . SER A 1 93 ? -8.066 -10.123 13.170 1.00 42.75 93 SER A CA 1
ATOM 746 C C . SER A 1 93 ? -9.598 -10.057 13.198 1.00 42.75 93 SER A C 1
ATOM 748 O O . SER A 1 93 ? -10.214 -10.613 14.092 1.00 42.75 93 SER A O 1
ATOM 750 N N . PHE A 1 94 ? -10.235 -9.535 12.144 1.00 43.84 94 PHE A N 1
ATOM 751 C CA . PHE A 1 94 ? -11.686 -9.540 11.926 1.00 43.84 94 PHE A CA 1
ATOM 752 C C . PHE A 1 94 ? -12.250 -10.776 11.209 1.00 43.84 94 PHE A C 1
ATOM 754 O O . PHE A 1 94 ? -13.463 -10.905 11.110 1.00 43.84 94 PHE A O 1
ATOM 761 N N . SER A 1 95 ? -11.410 -11.675 10.691 1.00 40.94 95 SER A N 1
ATOM 762 C CA . SER A 1 95 ? -11.853 -13.003 10.241 1.00 40.94 95 SER A CA 1
ATOM 763 C C . SER A 1 95 ? -11.752 -14.044 11.359 1.00 40.94 95 SER A C 1
ATOM 765 O O . SER A 1 95 ? -12.456 -15.047 11.307 1.00 40.94 95 SER A O 1
ATOM 767 N N . LYS A 1 96 ? -10.892 -13.814 12.367 1.00 42.09 96 LYS A N 1
ATOM 768 C CA . LYS A 1 96 ? -10.760 -14.671 13.563 1.00 42.09 96 LYS A CA 1
ATOM 769 C C . LYS A 1 96 ? -11.617 -14.211 14.744 1.00 42.09 96 LYS A C 1
ATOM 771 O O . LYS A 1 96 ? -12.095 -15.053 15.498 1.00 42.09 96 LYS A O 1
ATOM 776 N N . LEU A 1 97 ? -11.848 -12.908 14.897 1.00 43.78 97 LEU A N 1
ATOM 777 C CA . LEU A 1 97 ? -12.958 -12.408 15.701 1.00 43.78 97 LEU A CA 1
ATOM 778 C C . LEU A 1 97 ? -14.225 -12.711 14.907 1.00 43.78 97 LEU A C 1
ATOM 780 O O . LEU A 1 97 ? -14.385 -12.186 13.811 1.00 43.78 97 LEU A O 1
ATOM 784 N N . GLY A 1 98 ? -15.088 -13.592 15.406 1.00 49.12 98 GLY A N 1
ATOM 785 C CA . GLY A 1 98 ? -16.363 -13.904 14.761 1.00 49.12 98 GLY A CA 1
ATOM 786 C C . GLY A 1 98 ? -17.277 -12.680 14.580 1.00 49.12 98 GLY A C 1
ATOM 787 O O . GLY A 1 98 ? -16.856 -11.525 14.677 1.00 49.12 98 GLY A O 1
ATOM 788 N N . GLN A 1 99 ? -18.564 -12.947 14.322 1.00 54.03 99 GLN A N 1
ATOM 789 C CA . GLN A 1 99 ? -19.613 -11.921 14.227 1.00 54.03 99 GLN A CA 1
ATOM 790 C C . GLN A 1 99 ? -19.403 -10.817 15.275 1.00 54.03 99 GLN A C 1
ATOM 792 O O . GLN A 1 99 ? -19.154 -11.128 16.441 1.00 54.03 99 GLN A O 1
ATOM 797 N N . SER A 1 100 ? -19.490 -9.547 14.846 1.00 57.00 100 SER A N 1
ATOM 798 C CA . SER A 1 100 ? -19.431 -8.380 15.740 1.00 57.00 100 SER A CA 1
ATOM 799 C C . SER A 1 100 ? -20.230 -8.665 17.015 1.00 57.00 100 SER A C 1
ATOM 801 O O . SER A 1 100 ? -21.329 -9.229 16.913 1.00 57.00 100 SER A O 1
ATOM 803 N N . PRO A 1 101 ? -19.696 -8.324 18.202 1.00 61.38 101 PRO A N 1
ATOM 804 C CA . PRO A 1 101 ? -20.315 -8.693 19.461 1.00 61.38 101 PRO A CA 1
ATOM 805 C C . PRO A 1 101 ? -21.783 -8.248 19.463 1.00 61.38 101 PRO A C 1
ATOM 807 O O . PRO A 1 101 ? -22.125 -7.115 19.096 1.00 61.38 101 PRO A O 1
ATOM 810 N N . LYS A 1 102 ? -22.680 -9.196 19.782 1.00 59.72 102 LYS A N 1
ATOM 811 C CA . LYS A 1 102 ? -24.137 -8.993 19.695 1.00 59.72 102 LYS A CA 1
ATOM 812 C C . LYS A 1 102 ? -24.570 -7.791 20.544 1.00 59.72 102 LYS A C 1
ATOM 814 O O . LYS A 1 102 ? -25.386 -6.995 20.087 1.00 59.72 102 LYS A O 1
ATOM 819 N N . SER A 1 103 ? -23.937 -7.606 21.699 1.00 62.97 103 SER A N 1
ATOM 820 C CA . SER A 1 103 ? -24.007 -6.417 22.553 1.00 62.97 103 SER A CA 1
ATOM 821 C C . SER A 1 103 ? -22.676 -5.662 22.545 1.00 62.97 103 SER A C 1
ATOM 823 O O . SER A 1 103 ? -21.626 -6.282 22.404 1.00 62.97 103 SER A O 1
ATOM 825 N N . SER A 1 104 ? -22.704 -4.335 22.711 1.00 62.75 104 SER A N 1
ATOM 826 C CA . SER A 1 104 ? -21.472 -3.567 22.943 1.00 62.75 104 SER A CA 1
ATOM 827 C C . SER A 1 104 ? -20.779 -4.111 24.200 1.00 62.75 104 SER A C 1
ATOM 829 O O . SER A 1 104 ? -21.463 -4.244 25.220 1.00 62.75 104 SER A O 1
ATOM 831 N N . PRO A 1 105 ? -19.480 -4.460 24.154 1.00 69.44 105 PRO A N 1
ATOM 832 C CA . PRO A 1 105 ? -18.739 -4.824 25.360 1.00 69.44 105 PRO A CA 1
ATOM 833 C C . PRO A 1 105 ? -18.750 -3.664 26.364 1.00 69.44 105 PRO A C 1
ATOM 835 O O . PRO A 1 105 ? -18.980 -2.510 25.981 1.00 69.44 105 PRO A O 1
ATOM 838 N N . ALA A 1 106 ? -18.526 -3.972 27.646 1.00 77.06 106 ALA A N 1
ATOM 839 C CA . ALA A 1 106 ? -18.366 -2.943 28.666 1.00 77.06 106 ALA A CA 1
ATOM 840 C C . ALA A 1 106 ? -17.214 -2.002 28.274 1.00 77.06 106 ALA A C 1
ATOM 842 O O . ALA A 1 106 ? -16.263 -2.416 27.607 1.00 77.06 106 ALA A O 1
ATOM 843 N N . ASN A 1 107 ? -17.302 -0.728 28.667 1.00 78.19 107 ASN A N 1
ATOM 844 C CA . ASN A 1 107 ? -16.311 0.273 28.263 1.00 78.19 107 ASN A CA 1
ATOM 845 C C . ASN A 1 107 ? -14.885 -0.113 28.686 1.00 78.19 107 ASN A C 1
ATOM 847 O O . ASN A 1 107 ? -13.961 0.126 27.917 1.00 78.19 107 ASN A O 1
ATOM 851 N N . ASP A 1 108 ? -14.718 -0.761 29.839 1.00 79.69 108 ASP A N 1
ATOM 852 C CA . ASP A 1 108 ? -13.407 -1.186 30.339 1.00 79.69 108 ASP A CA 1
ATOM 853 C C . ASP A 1 108 ? -12.799 -2.300 29.465 1.00 79.69 108 ASP A C 1
ATOM 855 O O . ASP A 1 108 ? -11.636 -2.214 29.068 1.00 79.69 108 ASP A O 1
ATOM 859 N N . ASP A 1 109 ? -13.604 -3.287 29.056 1.00 84.56 109 ASP A N 1
ATOM 860 C CA . ASP A 1 109 ? -13.175 -4.355 28.140 1.00 84.56 109 ASP A CA 1
ATOM 861 C C . ASP A 1 109 ? -12.825 -3.789 26.755 1.00 84.56 109 ASP A C 1
ATOM 863 O O . ASP A 1 109 ? -11.817 -4.144 26.140 1.00 84.56 109 ASP A O 1
ATOM 867 N N . ALA A 1 110 ? -13.652 -2.865 26.258 1.00 85.69 110 ALA A N 1
ATOM 868 C CA . ALA A 1 110 ? -13.439 -2.197 24.979 1.00 85.69 110 ALA A CA 1
ATOM 869 C C . ALA A 1 110 ? -12.169 -1.328 24.988 1.00 85.69 110 ALA A C 1
ATOM 871 O O . ALA A 1 110 ? -11.434 -1.297 23.999 1.00 85.69 110 ALA A O 1
ATOM 872 N N . GLN A 1 111 ? -11.895 -0.641 26.098 1.00 89.06 111 GLN A N 1
ATOM 873 C CA . GLN A 1 111 ? -10.681 0.146 26.299 1.00 89.06 111 GLN A CA 1
ATOM 874 C C . GLN A 1 111 ? -9.443 -0.756 26.340 1.00 89.06 111 GLN A C 1
ATOM 876 O O . GLN A 1 111 ? -8.471 -0.459 25.646 1.00 89.06 111 GLN A O 1
ATOM 881 N N . GLY A 1 112 ? -9.506 -1.886 27.053 1.00 88.25 112 GLY A N 1
ATOM 882 C CA . GLY A 1 112 ? -8.436 -2.887 27.090 1.00 88.25 112 GLY A CA 1
ATOM 883 C C . GLY A 1 112 ? -8.048 -3.394 25.698 1.00 88.25 112 GLY A C 1
ATOM 884 O O . GLY A 1 112 ? -6.874 -3.365 25.341 1.00 88.25 112 GLY A O 1
ATOM 885 N N . ILE A 1 113 ? -9.031 -3.743 24.859 1.00 88.81 113 ILE A N 1
ATOM 886 C CA . ILE A 1 113 ? -8.793 -4.209 23.476 1.00 88.81 113 ILE A CA 1
ATOM 887 C C . ILE A 1 113 ? -8.110 -3.133 22.612 1.00 88.81 113 ILE A C 1
ATOM 889 O O . ILE A 1 113 ? -7.259 -3.430 21.765 1.00 88.81 113 ILE A O 1
ATOM 893 N N . LEU A 1 114 ? -8.494 -1.864 22.781 1.00 90.19 114 LEU A N 1
ATOM 894 C CA . LEU A 1 114 ? -7.880 -0.760 22.039 1.00 90.19 114 LEU A CA 1
ATOM 895 C C . LEU A 1 114 ? -6.444 -0.483 22.506 1.00 90.19 114 LEU A C 1
ATOM 897 O O . LEU A 1 114 ? -5.593 -0.177 21.670 1.00 90.19 114 LEU A O 1
ATOM 901 N N . LEU A 1 115 ? -6.172 -0.609 23.806 1.00 91.12 115 LEU A N 1
ATOM 902 C CA . LEU A 1 115 ? -4.830 -0.471 24.376 1.00 91.12 115 LEU A CA 1
ATOM 903 C C . LEU A 1 115 ? -3.908 -1.615 23.940 1.00 91.12 115 LEU A C 1
ATOM 905 O O . LEU A 1 115 ? -2.802 -1.345 23.483 1.00 91.12 115 LEU A O 1
ATOM 909 N N . GLU A 1 116 ? -4.388 -2.859 23.960 1.00 89.06 116 GLU A N 1
ATOM 910 C CA . GLU A 1 116 ? -3.655 -4.021 23.436 1.00 89.06 116 GLU A CA 1
ATOM 911 C C . GLU A 1 116 ? -3.286 -3.820 21.957 1.00 89.06 116 GLU A C 1
ATOM 913 O O . GLU A 1 116 ? -2.167 -4.097 21.532 1.00 89.06 116 GLU A O 1
ATOM 918 N N . SER A 1 117 ? -4.200 -3.250 21.163 1.00 87.00 117 SER A N 1
ATOM 919 C CA . SER A 1 117 ? -3.921 -2.938 19.755 1.00 87.00 117 SER A CA 1
ATOM 920 C C . SER A 1 117 ? -2.773 -1.930 19.604 1.00 87.00 117 SER A C 1
ATOM 922 O O . SER A 1 117 ? -1.944 -2.072 18.707 1.00 87.00 117 SER A O 1
ATOM 924 N N . LEU A 1 118 ? -2.713 -0.907 20.462 1.00 88.75 118 LEU A N 1
ATOM 925 C CA . LEU A 1 118 ? -1.608 0.058 20.483 1.00 88.75 118 LEU A CA 1
ATOM 926 C C . LEU A 1 118 ? -0.288 -0.585 20.914 1.00 88.75 118 LEU A C 1
ATOM 928 O O . LEU A 1 118 ? 0.746 -0.314 20.302 1.00 88.75 118 LEU A O 1
ATOM 932 N N . GLU A 1 119 ? -0.335 -1.460 21.914 1.00 88.31 119 GLU A N 1
ATOM 933 C CA . GLU A 1 119 ? 0.826 -2.186 22.424 1.00 88.31 119 GLU A CA 1
ATOM 934 C C . GLU A 1 119 ? 1.430 -3.115 21.363 1.00 88.31 119 GLU A C 1
ATOM 936 O O . GLU A 1 119 ? 2.638 -3.068 21.128 1.00 88.31 119 GLU A O 1
ATOM 941 N N . LEU A 1 120 ? 0.599 -3.867 20.633 1.00 84.44 120 LEU A N 1
ATOM 942 C CA . LEU A 1 120 ? 1.037 -4.704 19.506 1.00 84.44 120 LEU A CA 1
ATOM 943 C C . LEU A 1 120 ? 1.726 -3.890 18.401 1.00 84.44 120 LEU A C 1
ATOM 945 O O . LEU A 1 120 ? 2.633 -4.380 17.728 1.00 84.44 120 LEU A O 1
ATOM 949 N N . MET A 1 121 ? 1.323 -2.630 18.226 1.00 84.69 121 MET A N 1
ATOM 950 C CA . MET A 1 121 ? 1.949 -1.690 17.292 1.00 84.69 121 MET A CA 1
ATOM 951 C C . MET A 1 121 ? 3.142 -0.933 17.894 1.00 84.69 121 MET A C 1
ATOM 953 O O . MET A 1 121 ? 3.745 -0.112 17.202 1.00 84.69 121 MET A O 1
ATOM 957 N N . GLN A 1 122 ? 3.491 -1.201 19.157 1.00 87.06 122 GLN A N 1
ATOM 958 C CA . GLN A 1 122 ? 4.553 -0.532 19.913 1.00 87.06 122 GLN A CA 1
ATOM 959 C C . GLN A 1 122 ? 4.350 0.990 19.989 1.00 87.06 122 GLN A C 1
ATOM 961 O O . GLN A 1 122 ? 5.287 1.779 19.833 1.00 87.06 122 GLN A O 1
ATOM 966 N N . LEU A 1 123 ? 3.103 1.420 20.194 1.00 87.81 123 LEU A N 1
ATOM 967 C CA . LEU A 1 123 ? 2.722 2.827 20.284 1.00 87.81 123 LEU A CA 1
ATOM 968 C C . LEU A 1 123 ? 2.212 3.153 21.693 1.00 87.81 123 LEU A C 1
ATOM 970 O O . LEU A 1 123 ? 1.300 2.483 22.173 1.00 87.81 123 LEU A O 1
ATOM 974 N N . PRO A 1 124 ? 2.743 4.196 22.355 1.00 89.69 124 PRO A N 1
ATOM 975 C CA . PRO A 1 124 ? 2.235 4.601 23.657 1.00 89.69 124 PRO A CA 1
ATOM 976 C C . PRO A 1 124 ? 0.844 5.248 23.510 1.00 89.69 124 PRO A C 1
ATOM 978 O O . PRO A 1 124 ? 0.671 6.104 22.634 1.00 89.69 124 PRO A O 1
ATOM 981 N N . PRO A 1 125 ? -0.141 4.886 24.354 1.00 91.31 125 PRO A N 1
ATOM 982 C CA . PRO A 1 125 ? -1.417 5.590 24.403 1.00 91.31 125 PRO A CA 1
ATOM 983 C C . PRO A 1 125 ? -1.218 7.013 24.932 1.00 91.31 125 PRO A C 1
ATOM 985 O O . PRO A 1 125 ? -0.351 7.262 25.768 1.00 91.31 125 PRO A O 1
ATOM 988 N N . ARG A 1 126 ? -2.024 7.962 24.444 1.00 92.19 126 ARG A N 1
ATOM 989 C CA . ARG A 1 126 ? -2.005 9.352 24.925 1.00 92.19 126 ARG A CA 1
ATOM 990 C C . ARG A 1 126 ? -3.312 9.782 25.578 1.00 92.19 126 ARG A C 1
ATOM 992 O O . ARG A 1 126 ? -3.308 10.666 26.432 1.00 92.19 126 ARG A O 1
ATOM 999 N N . PHE A 1 127 ? -4.427 9.246 25.099 1.00 91.12 127 PHE A N 1
ATOM 1000 C CA . PHE A 1 127 ? -5.780 9.569 25.545 1.00 91.12 127 PHE A CA 1
ATOM 1001 C C . PHE A 1 127 ? -6.537 8.327 26.006 1.00 91.12 127 PHE A C 1
ATOM 1003 O O . PHE A 1 127 ? -7.400 8.439 26.870 1.00 91.12 127 PHE A O 1
ATOM 1010 N N . LEU A 1 128 ? -6.246 7.161 25.425 1.00 88.62 128 LEU A N 1
ATOM 1011 C CA . LEU A 1 128 ? -6.938 5.911 25.750 1.00 88.62 128 LEU A CA 1
ATOM 1012 C C . LEU A 1 128 ? -6.578 5.323 27.118 1.00 88.62 128 LEU A C 1
ATOM 1014 O O . LEU A 1 128 ? -7.271 4.419 27.556 1.00 88.62 128 LEU A O 1
ATOM 1018 N N . ASP A 1 129 ? -5.530 5.790 27.788 1.00 84.88 129 ASP A N 1
ATOM 1019 C CA . ASP A 1 129 ? -5.135 5.378 29.144 1.00 84.88 129 ASP A CA 1
ATOM 1020 C C . ASP A 1 129 ? -5.761 6.256 30.244 1.00 84.88 129 ASP A C 1
ATOM 1022 O O . ASP A 1 129 ? -5.665 5.958 31.435 1.00 84.88 129 ASP A O 1
ATOM 1026 N N . GLN A 1 130 ? -6.427 7.344 29.851 1.00 82.56 130 GLN A N 1
ATOM 1027 C CA . GLN A 1 130 ? -7.036 8.293 30.773 1.00 82.56 130 GLN A CA 1
ATOM 1028 C C . GLN A 1 130 ? -8.347 7.730 31.332 1.00 82.56 130 GLN A C 1
ATOM 1030 O O . GLN A 1 130 ? -9.107 7.058 30.628 1.00 82.56 130 GLN A O 1
ATOM 1035 N N . LYS A 1 131 ? -8.648 8.038 32.602 1.00 71.06 131 LYS A N 1
ATOM 1036 C CA . LYS A 1 131 ? -9.965 7.731 33.176 1.00 71.06 131 LYS A CA 1
ATOM 1037 C C . LYS A 1 131 ? -11.049 8.421 32.334 1.00 71.06 131 LYS A C 1
ATOM 1039 O O . LYS A 1 131 ? -10.881 9.598 32.003 1.00 71.06 131 LYS A O 1
ATOM 1044 N N . PRO A 1 132 ? -12.148 7.729 31.991 1.00 63.34 132 PRO A N 1
ATOM 1045 C CA . PRO A 1 132 ? -13.161 8.273 31.100 1.00 63.34 132 PRO A CA 1
ATOM 1046 C C . PRO A 1 132 ? -13.997 9.349 31.806 1.00 63.34 132 PRO A C 1
ATOM 1048 O O . PRO A 1 132 ? -15.092 9.089 32.289 1.00 63.34 132 PRO A O 1
ATOM 1051 N N . GLU A 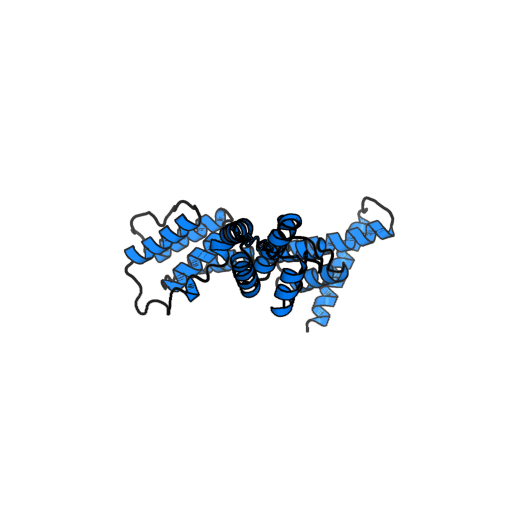1 133 ? -13.497 10.586 31.848 1.00 63.88 133 GLU A N 1
ATOM 1052 C CA . GLU A 1 133 ? -14.357 11.768 32.027 1.00 63.88 133 GLU A CA 1
ATOM 1053 C C . GLU A 1 133 ? -15.214 11.999 30.768 1.00 63.88 133 GLU A C 1
ATOM 1055 O O . GLU A 1 133 ? -16.339 12.487 30.841 1.00 63.88 133 GLU A O 1
ATOM 1060 N N . ALA A 1 134 ? -14.685 11.597 29.606 1.00 66.44 134 ALA A N 1
ATOM 1061 C CA . ALA A 1 134 ? -15.363 11.563 28.315 1.00 66.44 134 ALA A CA 1
ATOM 1062 C C . ALA A 1 134 ? -15.639 10.112 27.884 1.00 66.44 134 ALA A C 1
ATOM 1064 O O . ALA A 1 134 ? -14.905 9.194 28.250 1.00 66.44 134 ALA A O 1
ATOM 1065 N N . GLY A 1 135 ? -16.674 9.896 27.065 1.00 87.19 135 GLY A N 1
ATOM 1066 C CA . GLY A 1 135 ? -17.005 8.563 26.550 1.00 87.19 135 GLY A CA 1
ATOM 1067 C C . GLY A 1 135 ? -15.864 7.940 25.731 1.00 87.19 135 GLY A C 1
ATOM 1068 O O . GLY A 1 135 ? -15.152 8.640 25.007 1.00 87.19 135 GLY A O 1
ATOM 1069 N N . LEU A 1 136 ? -15.721 6.610 25.789 1.00 91.19 136 LEU A N 1
ATOM 1070 C CA . LEU A 1 136 ? -14.635 5.859 25.137 1.00 91.19 136 LEU A CA 1
ATOM 1071 C C . LEU A 1 136 ? -14.493 6.163 23.634 1.00 91.19 136 LEU A C 1
ATOM 1073 O O . LEU A 1 136 ? -13.381 6.300 23.123 1.00 91.19 136 LEU A O 1
ATOM 1077 N N . ALA A 1 137 ? -15.611 6.331 22.921 1.00 92.50 137 ALA A N 1
ATOM 1078 C CA . ALA A 1 137 ? -15.602 6.680 21.500 1.00 92.50 137 ALA A CA 1
ATOM 1079 C C . ALA A 1 137 ? -14.958 8.058 21.234 1.00 92.50 137 ALA A C 1
ATOM 1081 O O . ALA A 1 137 ? -14.301 8.263 20.207 1.00 92.50 137 ALA A O 1
ATOM 1082 N N . GLU A 1 138 ? -15.087 9.008 22.165 1.00 93.31 138 GLU A N 1
ATOM 1083 C CA . GLU A 1 138 ? -14.389 10.286 22.062 1.00 93.31 138 GLU A CA 1
ATOM 1084 C C . GLU A 1 138 ? -12.884 10.121 22.304 1.00 93.31 138 GLU A C 1
ATOM 1086 O O . GLU A 1 138 ? -12.100 10.652 21.510 1.00 93.31 138 GLU A O 1
ATOM 1091 N N . LEU A 1 139 ? -12.481 9.392 23.353 1.00 93.19 139 LEU A N 1
ATOM 1092 C CA . LEU A 1 139 ? -11.068 9.131 23.664 1.00 93.19 139 LEU A CA 1
ATOM 1093 C C . LEU A 1 139 ? -10.367 8.431 22.495 1.00 93.19 139 LEU A C 1
ATOM 1095 O O . LEU A 1 139 ? -9.340 8.913 22.018 1.00 93.19 139 LEU A O 1
ATOM 1099 N N . CYS A 1 140 ? -10.991 7.390 21.939 1.00 94.50 140 CYS A N 1
ATOM 1100 C CA . CYS A 1 140 ? -10.530 6.720 20.724 1.00 94.50 140 CYS A CA 1
ATOM 1101 C C . CYS A 1 140 ? -10.403 7.707 19.550 1.00 94.50 140 CYS A C 1
ATOM 1103 O O . CYS A 1 140 ? -9.381 7.759 18.867 1.00 94.50 140 CYS A O 1
ATOM 1105 N N . GLY A 1 141 ? -11.396 8.580 19.356 1.00 95.06 141 GLY A N 1
ATOM 1106 C CA . GLY A 1 141 ? -11.340 9.622 18.333 1.00 95.06 141 GLY A CA 1
ATOM 1107 C C . GLY A 1 141 ? -10.224 10.660 18.540 1.00 95.06 141 GLY A C 1
ATOM 1108 O O . GLY A 1 141 ? -9.699 11.188 17.556 1.00 95.06 141 GLY A O 1
ATOM 1109 N N . ARG A 1 142 ? -9.858 10.982 19.789 1.00 95.00 142 ARG A N 1
ATOM 1110 C CA . ARG A 1 142 ? -8.723 11.867 20.117 1.00 95.00 142 ARG A CA 1
ATOM 1111 C C . ARG A 1 142 ? -7.392 11.172 19.837 1.00 95.00 142 ARG A C 1
ATOM 1113 O O . ARG A 1 142 ? -6.537 11.776 19.190 1.00 95.00 142 ARG A O 1
ATOM 1120 N N . GLU A 1 143 ? -7.267 9.906 20.223 1.00 96.06 143 GLU A N 1
ATOM 1121 C CA . GLU A 1 143 ? -6.098 9.066 19.946 1.00 96.06 143 GLU A CA 1
ATOM 1122 C C . GLU A 1 143 ? -5.846 8.937 18.440 1.00 96.06 143 GLU A C 1
ATOM 1124 O O . GLU A 1 143 ? -4.778 9.280 17.938 1.00 96.06 143 GLU A O 1
ATOM 1129 N N . MET A 1 144 ? -6.877 8.578 17.671 1.00 96.69 144 MET A N 1
ATOM 1130 C CA . MET A 1 144 ? -6.776 8.476 16.215 1.00 96.69 144 MET A CA 1
ATOM 1131 C C . MET A 1 144 ? -6.395 9.808 15.556 1.00 96.69 144 MET A C 1
ATOM 1133 O O . MET A 1 144 ? -5.652 9.820 14.574 1.00 96.69 144 MET A O 1
ATOM 1137 N N . LYS A 1 145 ? -6.870 10.947 16.082 1.00 96.31 145 LYS A N 1
ATOM 1138 C CA . LYS A 1 145 ? -6.457 12.274 15.598 1.00 96.31 145 LYS A CA 1
ATOM 1139 C C . LYS A 1 145 ? -4.984 12.548 15.915 1.00 96.31 145 LYS A C 1
ATOM 1141 O O . LYS A 1 145 ? -4.283 13.117 15.082 1.00 96.31 145 LYS A O 1
ATOM 1146 N N . HIS A 1 146 ? -4.516 12.159 17.095 1.00 96.12 146 HIS A N 1
ATOM 1147 C CA . HIS A 1 146 ? -3.118 12.309 17.475 1.00 96.12 146 HIS A CA 1
ATOM 1148 C C . HIS A 1 146 ? -2.192 11.481 16.583 1.00 96.12 146 HIS A C 1
ATOM 1150 O O . HIS A 1 146 ? -1.261 12.036 16.003 1.00 96.12 146 HIS A O 1
ATOM 1156 N N . LEU A 1 147 ? -2.509 10.205 16.375 1.00 95.50 147 LEU A N 1
ATOM 1157 C CA . LEU A 1 147 ? -1.758 9.320 15.485 1.00 95.50 147 LEU A CA 1
ATOM 1158 C C . LEU A 1 147 ? -1.783 9.795 14.025 1.00 95.50 147 LEU A C 1
ATOM 1160 O O . LEU A 1 147 ? -0.759 9.738 13.347 1.00 95.50 147 LEU A O 1
ATOM 1164 N N . CYS A 1 148 ? -2.908 10.355 13.558 1.00 94.31 148 CYS A N 1
ATOM 1165 C CA . CYS A 1 148 ? -2.969 11.043 12.262 1.00 94.31 148 CYS A CA 1
ATOM 1166 C C . CYS A 1 148 ? -1.936 12.175 12.160 1.00 94.31 148 CYS A C 1
ATOM 1168 O O . CYS A 1 148 ? -1.304 12.328 11.119 1.00 94.31 148 CYS A O 1
ATOM 1170 N N . ASN A 1 149 ? -1.777 12.983 13.212 1.00 94.31 149 ASN A N 1
ATOM 1171 C CA . ASN A 1 149 ? -0.809 14.083 13.218 1.00 94.31 149 ASN A CA 1
ATOM 1172 C C . ASN A 1 149 ? 0.641 13.576 13.239 1.00 94.31 149 ASN A C 1
ATOM 1174 O O . ASN A 1 149 ? 1.522 14.248 12.714 1.00 94.31 149 ASN A O 1
ATOM 1178 N N . LEU A 1 150 ? 0.876 12.385 13.796 1.00 94.69 150 LEU A N 1
ATOM 1179 C CA . LEU A 1 150 ? 2.167 11.693 13.772 1.00 94.69 150 LEU A CA 1
ATOM 1180 C C . LEU A 1 150 ? 2.411 10.891 12.480 1.00 94.69 150 LEU A C 1
ATOM 1182 O O . LEU A 1 150 ? 3.379 10.141 12.412 1.00 94.69 150 LEU A O 1
ATOM 1186 N N . GLN A 1 151 ? 1.540 11.009 11.468 1.00 92.75 151 GLN A N 1
ATOM 1187 C CA . GLN A 1 151 ? 1.617 10.254 10.206 1.00 92.75 151 GLN A CA 1
ATOM 1188 C C . GLN A 1 151 ? 1.561 8.721 10.384 1.00 92.75 151 GLN A C 1
ATOM 1190 O O . GLN A 1 151 ? 1.899 7.968 9.471 1.00 92.75 151 GLN A O 1
ATOM 1195 N N . ARG A 1 152 ? 1.081 8.229 11.535 1.00 92.44 152 ARG A N 1
ATOM 1196 C CA . ARG A 1 152 ? 0.881 6.797 11.828 1.00 92.44 152 ARG A CA 1
ATOM 1197 C C . ARG A 1 152 ? -0.468 6.314 11.292 1.00 92.44 152 ARG A C 1
ATOM 1199 O O . ARG A 1 152 ? -1.372 5.937 12.038 1.00 92.44 152 ARG A O 1
ATOM 1206 N N . HIS A 1 153 ? -0.657 6.435 9.980 1.00 92.88 153 HIS A N 1
ATOM 1207 C CA . HIS A 1 153 ? -1.943 6.168 9.330 1.00 92.88 153 HIS A CA 1
ATOM 1208 C C . HIS A 1 153 ? -2.350 4.692 9.363 1.00 92.88 153 HIS A C 1
ATOM 1210 O O . HIS A 1 153 ? -3.533 4.387 9.497 1.00 92.88 153 HIS A O 1
ATOM 1216 N N . ASP A 1 154 ? -1.384 3.788 9.284 1.00 89.56 154 ASP A N 1
ATOM 1217 C CA . ASP A 1 154 ? -1.545 2.354 9.506 1.00 89.56 154 ASP A CA 1
ATOM 1218 C C . ASP A 1 154 ? -2.178 2.048 10.870 1.00 89.56 154 ASP A C 1
ATOM 1220 O O . ASP A 1 154 ? -3.195 1.351 10.933 1.00 89.56 154 ASP A O 1
ATOM 1224 N N . ALA A 1 155 ? -1.656 2.650 11.939 1.00 90.69 155 ALA A N 1
ATOM 1225 C CA . ALA A 1 155 ? -2.185 2.468 13.285 1.00 90.69 155 ALA A CA 1
ATOM 1226 C C . ALA A 1 155 ? -3.606 3.019 13.437 1.00 90.69 155 ALA A C 1
ATOM 1228 O O . ALA A 1 155 ? -4.472 2.388 14.042 1.00 90.69 155 ALA A O 1
ATOM 1229 N N . VAL A 1 156 ? -3.887 4.170 12.817 1.00 93.69 156 VAL A N 1
ATOM 1230 C CA . VAL A 1 156 ? -5.243 4.738 12.782 1.00 93.69 156 VAL A CA 1
ATOM 1231 C C . VAL A 1 156 ? -6.218 3.818 12.049 1.00 93.69 156 VAL A C 1
ATOM 1233 O O . VAL A 1 156 ? -7.366 3.692 12.472 1.00 93.69 156 VAL A O 1
ATOM 1236 N N . VAL A 1 157 ? -5.802 3.178 10.952 1.00 91.62 157 VAL A N 1
ATOM 1237 C CA . VAL A 1 157 ? -6.663 2.229 10.231 1.00 91.62 157 VAL A CA 1
ATOM 1238 C C . VAL A 1 157 ? -6.991 1.028 11.112 1.00 91.62 157 VAL A C 1
ATOM 1240 O O . VAL A 1 157 ? -8.166 0.671 11.202 1.00 91.62 157 VAL A O 1
ATOM 1243 N N . GLN A 1 158 ? -5.996 0.454 11.792 1.00 88.12 158 GLN A N 1
ATOM 1244 C CA . GLN A 1 158 ? -6.199 -0.680 12.696 1.00 88.12 158 GLN A CA 1
ATOM 1245 C C . GLN A 1 158 ? -7.120 -0.316 13.864 1.00 88.12 158 GLN A C 1
ATOM 1247 O O . GLN A 1 158 ? -8.146 -0.967 14.065 1.00 88.12 158 GLN A O 1
ATOM 1252 N N . LEU A 1 159 ? -6.830 0.782 14.568 1.00 91.12 159 LEU A N 1
ATOM 1253 C CA . LEU A 1 159 ? -7.683 1.272 15.652 1.00 91.12 159 LEU A CA 1
ATOM 1254 C C . LEU A 1 159 ? -9.101 1.575 15.184 1.00 91.12 159 LEU A C 1
ATOM 1256 O O . LEU A 1 159 ? -10.054 1.227 15.868 1.00 91.12 159 LEU A O 1
ATOM 1260 N N . GLY A 1 160 ? -9.269 2.181 14.008 1.00 91.56 160 GLY A N 1
ATOM 1261 C CA . GLY A 1 160 ? -10.593 2.472 13.467 1.00 91.56 160 GLY A CA 1
ATOM 1262 C C . GLY A 1 160 ? -11.379 1.215 13.086 1.00 91.56 160 GLY A C 1
ATOM 1263 O O . GLY A 1 160 ? -12.596 1.188 13.251 1.00 91.56 160 GLY A O 1
ATOM 1264 N N . GLN A 1 161 ? -10.713 0.159 12.609 1.00 89.00 161 GLN A N 1
ATOM 1265 C CA . GLN A 1 161 ? -11.360 -1.136 12.376 1.00 89.00 161 GLN A CA 1
ATOM 1266 C C . GLN A 1 161 ? -11.764 -1.804 13.699 1.00 89.00 161 GLN A C 1
ATOM 1268 O O . GLN A 1 161 ? -12.873 -2.328 13.798 1.00 89.00 161 GLN A O 1
ATOM 1273 N N . ARG A 1 162 ? -10.914 -1.731 14.733 1.00 88.19 162 ARG A N 1
ATOM 1274 C CA . ARG A 1 162 ? -11.233 -2.223 16.085 1.00 88.19 162 ARG A CA 1
ATOM 1275 C C . ARG A 1 162 ? -12.396 -1.446 16.697 1.00 88.19 162 ARG A C 1
ATOM 1277 O O . ARG A 1 162 ? -13.349 -2.056 17.163 1.00 88.19 162 ARG A O 1
ATOM 1284 N N . ALA A 1 163 ? -12.376 -0.120 16.600 1.00 90.50 163 ALA A N 1
ATOM 1285 C CA . ALA A 1 163 ? -13.462 0.748 17.038 1.00 90.50 163 ALA A CA 1
ATOM 1286 C C . ALA A 1 163 ? -14.783 0.418 16.327 1.00 90.50 163 ALA A C 1
ATOM 1288 O O . ALA A 1 163 ? -15.819 0.327 16.978 1.00 90.50 163 ALA A O 1
ATOM 1289 N N . ALA A 1 164 ? -14.748 0.164 15.014 1.00 88.50 164 ALA A N 1
ATOM 1290 C CA . ALA A 1 164 ? -15.926 -0.265 14.264 1.00 88.50 164 ALA A CA 1
ATOM 1291 C C . ALA A 1 164 ? -16.453 -1.632 14.739 1.00 88.50 164 ALA A C 1
ATOM 1293 O O . ALA A 1 164 ? -17.660 -1.797 14.901 1.00 88.50 164 ALA A O 1
ATOM 1294 N N . TRP A 1 165 ? -15.568 -2.597 15.012 1.00 85.69 165 TRP A N 1
ATOM 1295 C CA . TRP A 1 165 ? -15.956 -3.903 15.561 1.00 85.69 165 TRP A CA 1
ATOM 1296 C C . TRP A 1 165 ? -16.594 -3.782 16.954 1.00 85.69 165 TRP A C 1
ATOM 1298 O O . TRP A 1 165 ? -17.603 -4.435 17.221 1.00 85.69 165 TRP A O 1
ATOM 1308 N N . LEU A 1 166 ? -16.062 -2.882 17.787 1.00 88.81 166 LEU A N 1
ATOM 1309 C CA . LEU A 1 166 ? -16.588 -2.505 19.105 1.00 88.81 166 LEU A CA 1
ATOM 1310 C C . LEU A 1 166 ? -17.835 -1.601 19.040 1.00 88.81 166 LEU A C 1
ATOM 1312 O O . LEU A 1 166 ? -18.354 -1.229 20.087 1.00 88.81 166 LEU A O 1
ATOM 1316 N N . LYS A 1 167 ? -18.320 -1.235 17.842 1.00 88.62 167 LYS A N 1
ATOM 1317 C CA . LYS A 1 167 ? -19.461 -0.320 17.626 1.00 88.62 167 LYS A CA 1
ATOM 1318 C C . LYS A 1 167 ? -19.271 1.071 18.259 1.00 88.62 167 LYS A C 1
ATOM 1320 O O . LYS A 1 167 ? -20.233 1.722 18.658 1.00 88.62 167 LYS A O 1
ATOM 1325 N N . LEU A 1 168 ? -18.029 1.552 18.330 1.00 90.12 168 LEU A N 1
ATOM 1326 C CA . LEU A 1 168 ? -17.709 2.897 18.807 1.00 90.12 168 LEU A CA 1
ATOM 1327 C C . LEU A 1 168 ? -17.935 3.920 17.691 1.00 90.12 168 LEU A C 1
ATOM 1329 O O . LEU A 1 168 ? -17.117 4.076 16.781 1.00 90.12 168 LEU A O 1
ATOM 1333 N N . GLU A 1 169 ? -19.041 4.650 17.782 1.00 90.88 169 GLU A N 1
ATOM 1334 C CA . GLU A 1 169 ? -19.402 5.669 16.802 1.00 90.88 169 GLU A CA 1
ATOM 1335 C C . GLU A 1 169 ? -19.043 7.071 17.295 1.00 90.88 169 GLU A C 1
ATOM 1337 O O . GLU A 1 169 ? -19.556 7.569 18.294 1.00 90.88 169 GLU A O 1
ATOM 1342 N N . HIS A 1 170 ? -18.146 7.741 16.571 1.00 94.69 170 HIS A N 1
ATOM 1343 C CA . HIS A 1 170 ? -17.819 9.137 16.834 1.00 94.69 170 HIS A CA 1
ATOM 1344 C C . HIS A 1 170 ? -17.307 9.833 15.568 1.00 94.69 170 HIS A C 1
ATOM 1346 O O . HIS A 1 170 ? -16.505 9.279 14.811 1.00 94.69 170 HIS A O 1
ATOM 1352 N N . LYS A 1 171 ? -17.696 11.100 15.355 1.00 94.81 171 LYS A N 1
ATOM 1353 C CA . LYS A 1 171 ? -17.320 11.877 14.155 1.00 94.81 171 LYS A CA 1
ATOM 1354 C C . LYS A 1 171 ? -15.804 11.914 13.925 1.00 94.81 171 LYS A C 1
ATOM 1356 O O . LYS A 1 171 ? -15.351 11.827 12.786 1.00 94.81 171 LYS A O 1
ATOM 1361 N N . ARG A 1 172 ? -15.006 12.022 14.996 1.00 94.31 172 ARG A N 1
ATOM 1362 C CA . ARG A 1 172 ? -13.533 12.035 14.887 1.00 94.31 172 ARG A CA 1
ATOM 1363 C C . ARG A 1 172 ? -12.970 10.699 14.399 1.00 94.31 172 ARG A C 1
ATOM 1365 O O . ARG A 1 172 ? -12.052 10.730 13.588 1.00 94.31 172 ARG A O 1
ATOM 1372 N N . ILE A 1 173 ? -13.538 9.569 14.835 1.00 94.19 173 ILE A N 1
ATOM 1373 C CA . ILE A 1 173 ? -13.141 8.227 14.377 1.00 94.19 173 ILE A CA 1
ATOM 1374 C C . ILE A 1 173 ? -13.375 8.131 12.869 1.00 94.19 173 ILE A C 1
ATOM 1376 O O . ILE A 1 173 ? -12.450 7.823 12.122 1.00 94.19 173 ILE A O 1
ATOM 1380 N N . ALA A 1 174 ? -14.578 8.487 12.405 1.00 93.31 174 ALA A N 1
ATOM 1381 C CA . ALA A 1 174 ? -14.937 8.417 10.989 1.00 93.31 174 ALA A CA 1
ATOM 1382 C C . ALA A 1 174 ? -14.030 9.289 10.100 1.00 93.31 174 ALA A C 1
ATOM 1384 O O . ALA A 1 174 ? -13.520 8.824 9.078 1.00 93.31 174 ALA A O 1
ATOM 1385 N N . VAL A 1 175 ? -13.781 10.542 10.504 1.00 95.38 175 VAL A N 1
ATOM 1386 C CA . VAL A 1 175 ? -12.915 11.472 9.757 1.00 95.38 175 VAL A CA 1
ATOM 1387 C C . VAL A 1 175 ? -11.464 10.983 9.726 1.00 95.38 175 VAL A C 1
ATOM 1389 O O . VAL A 1 175 ? -10.860 10.942 8.651 1.00 95.38 175 VAL A O 1
ATOM 1392 N N . ALA A 1 176 ? -10.908 10.585 10.875 1.00 94.81 176 ALA A N 1
ATOM 1393 C CA . ALA A 1 176 ? -9.537 10.087 10.966 1.00 94.81 176 ALA A CA 1
ATOM 1394 C C . ALA A 1 176 ? -9.351 8.799 10.151 1.00 94.81 176 ALA A C 1
ATOM 1396 O O . ALA A 1 176 ? -8.381 8.673 9.407 1.00 94.81 176 ALA A O 1
ATOM 1397 N N . LEU A 1 177 ? -10.316 7.878 10.215 1.00 93.56 177 LEU A N 1
ATOM 1398 C CA . LEU A 1 177 ? -10.280 6.625 9.469 1.00 93.56 177 LEU A CA 1
ATOM 1399 C C . LEU A 1 177 ? -10.340 6.854 7.956 1.00 93.56 177 LEU A C 1
ATOM 1401 O O . LEU A 1 177 ? -9.557 6.251 7.226 1.00 93.56 177 LEU A O 1
ATOM 1405 N N . ARG A 1 178 ? -11.224 7.738 7.468 1.00 93.19 178 ARG A N 1
ATOM 1406 C CA . ARG A 1 178 ? -11.297 8.074 6.035 1.00 93.19 178 ARG A CA 1
ATOM 1407 C C . ARG A 1 178 ? -9.976 8.660 5.540 1.00 93.19 178 ARG A C 1
ATOM 1409 O O . ARG A 1 178 ? -9.458 8.193 4.527 1.00 93.19 178 ARG A O 1
ATOM 1416 N N . LYS A 1 179 ? -9.423 9.639 6.266 1.00 94.25 179 LYS A N 1
ATOM 1417 C CA . LYS A 1 179 ? -8.146 10.278 5.919 1.00 94.25 179 LYS A CA 1
ATOM 1418 C C . LYS A 1 179 ? -7.006 9.257 5.890 1.00 94.25 179 LYS A C 1
ATOM 1420 O O . LYS A 1 179 ? -6.298 9.164 4.896 1.00 94.25 179 LYS A O 1
ATOM 1425 N N . SER A 1 180 ? -6.865 8.455 6.943 1.00 94.38 180 SER A N 1
ATOM 1426 C CA . SER A 1 180 ? -5.782 7.474 7.044 1.00 94.38 180 SER A CA 1
ATOM 1427 C C . SER A 1 180 ? -5.903 6.335 6.037 1.00 94.38 180 SER A C 1
ATOM 1429 O O . SER A 1 180 ? -4.890 5.926 5.482 1.00 94.38 180 SER A O 1
ATOM 1431 N N . ARG A 1 181 ? -7.118 5.862 5.721 1.00 93.00 181 ARG A N 1
ATOM 1432 C CA . ARG A 1 181 ? -7.325 4.875 4.645 1.00 93.00 181 ARG A CA 1
ATOM 1433 C C . ARG A 1 181 ? -6.860 5.405 3.293 1.00 93.00 181 ARG A C 1
ATOM 1435 O O . ARG A 1 181 ? -6.236 4.657 2.546 1.00 93.00 181 ARG A O 1
ATOM 1442 N N . LEU A 1 182 ? -7.155 6.670 2.989 1.00 93.06 182 LEU A N 1
ATOM 1443 C CA . LEU A 1 182 ? -6.689 7.302 1.757 1.00 93.06 182 LEU A CA 1
ATOM 1444 C C . LEU A 1 182 ? -5.159 7.413 1.739 1.00 93.06 182 LEU A C 1
ATOM 1446 O O . LEU A 1 182 ? -4.546 6.974 0.771 1.00 93.06 182 LEU A O 1
ATOM 1450 N N . SER A 1 183 ? -4.538 7.898 2.821 1.00 93.50 183 SER A N 1
ATOM 1451 C CA . SER A 1 183 ? -3.071 7.968 2.929 1.00 93.50 183 SER A CA 1
ATOM 1452 C C . SER A 1 183 ? -2.401 6.599 2.764 1.00 93.50 183 SER A C 1
ATOM 1454 O O . SER A 1 183 ? -1.463 6.473 1.984 1.00 93.50 183 SER A O 1
ATOM 1456 N N . VAL A 1 184 ? -2.894 5.558 3.448 1.00 92.00 184 VAL A N 1
ATOM 1457 C CA . VAL A 1 184 ? -2.350 4.191 3.332 1.00 92.00 184 VAL A CA 1
ATOM 1458 C C . VAL A 1 184 ? -2.518 3.657 1.912 1.00 92.00 184 VAL A C 1
ATOM 1460 O O . VAL A 1 184 ? -1.583 3.081 1.366 1.00 92.00 184 VAL A O 1
ATOM 1463 N N . ARG A 1 185 ? -3.677 3.879 1.279 1.00 92.62 185 ARG A N 1
ATOM 1464 C CA . ARG A 1 185 ? -3.905 3.473 -0.115 1.00 92.62 185 ARG A CA 1
ATOM 1465 C C . ARG A 1 185 ? -2.918 4.154 -1.063 1.00 92.62 185 ARG A C 1
ATOM 1467 O O . ARG A 1 185 ? -2.326 3.465 -1.888 1.00 92.62 185 ARG A O 1
ATOM 1474 N N . ARG A 1 186 ? -2.720 5.470 -0.928 1.00 94.69 186 ARG A N 1
ATOM 1475 C CA . ARG A 1 186 ? -1.753 6.233 -1.733 1.00 94.69 186 ARG A CA 1
ATOM 1476 C C . ARG A 1 186 ? -0.337 5.691 -1.547 1.00 94.69 186 ARG A C 1
ATOM 1478 O O . ARG A 1 186 ? 0.302 5.344 -2.536 1.00 94.69 186 ARG A O 1
ATOM 1485 N N . ALA A 1 187 ? 0.105 5.527 -0.298 1.00 93.81 187 ALA A N 1
ATOM 1486 C CA . ALA A 1 187 ? 1.423 4.985 0.037 1.00 93.81 187 ALA A CA 1
ATOM 1487 C C . ALA A 1 187 ? 1.638 3.580 -0.547 1.00 93.81 187 ALA A C 1
ATOM 1489 O O . ALA A 1 187 ? 2.638 3.330 -1.218 1.00 93.81 187 ALA A O 1
ATOM 1490 N N . ASN A 1 188 ? 0.670 2.679 -0.373 1.00 93.56 188 ASN A N 1
ATOM 1491 C CA . ASN A 1 188 ? 0.722 1.338 -0.948 1.00 93.56 188 ASN A CA 1
ATOM 1492 C C . ASN A 1 188 ? 0.792 1.381 -2.475 1.00 93.56 188 ASN A C 1
ATOM 1494 O O . ASN A 1 188 ? 1.590 0.676 -3.089 1.00 93.56 188 ASN A O 1
ATOM 1498 N N . ARG A 1 189 ? -0.000 2.245 -3.113 1.00 96.50 189 ARG A N 1
ATOM 1499 C CA . ARG A 1 189 ? 0.028 2.357 -4.567 1.00 96.50 189 ARG A CA 1
ATOM 1500 C C . ARG A 1 189 ? 1.377 2.864 -5.074 1.00 96.50 189 ARG A C 1
ATOM 1502 O O . ARG A 1 189 ? 1.851 2.380 -6.095 1.00 96.50 189 ARG A O 1
ATOM 1509 N N . LEU A 1 190 ? 2.026 3.774 -4.350 1.00 96.25 190 LEU A N 1
ATOM 1510 C CA . LEU A 1 190 ? 3.377 4.238 -4.672 1.00 96.25 190 LEU A CA 1
ATOM 1511 C C . LEU A 1 190 ? 4.425 3.125 -4.541 1.00 96.25 190 LEU A C 1
ATOM 1513 O O . LEU A 1 190 ? 5.321 3.058 -5.379 1.00 96.25 190 LEU A O 1
ATOM 1517 N N . ILE A 1 191 ? 4.291 2.220 -3.563 1.00 95.50 191 ILE A N 1
ATOM 1518 C CA . ILE A 1 191 ? 5.132 1.011 -3.460 1.00 95.50 191 ILE A CA 1
ATOM 1519 C C . ILE A 1 191 ? 4.979 0.154 -4.723 1.00 95.50 191 ILE A C 1
ATOM 1521 O O . ILE A 1 191 ? 5.976 -0.209 -5.347 1.00 95.50 191 ILE A O 1
ATOM 1525 N N . VAL A 1 192 ? 3.740 -0.104 -5.152 1.00 96.56 192 VAL A N 1
ATOM 1526 C CA . VAL A 1 192 ? 3.459 -0.883 -6.370 1.00 96.56 192 VAL A CA 1
ATOM 1527 C C . VAL A 1 192 ? 4.021 -0.188 -7.616 1.00 96.56 192 VAL A C 1
ATOM 1529 O O . VAL A 1 192 ? 4.690 -0.820 -8.427 1.00 96.56 192 VAL A O 1
ATOM 1532 N N . LEU A 1 193 ? 3.819 1.124 -7.768 1.00 97.06 193 LEU A N 1
ATOM 1533 C CA . LEU A 1 193 ? 4.359 1.896 -8.896 1.00 97.06 193 LEU A CA 1
ATOM 1534 C C . LEU A 1 193 ? 5.891 1.882 -8.927 1.00 97.06 193 LEU A C 1
ATOM 1536 O O . LEU A 1 193 ? 6.498 1.714 -9.985 1.00 97.06 193 LEU A O 1
ATOM 1540 N N . LYS A 1 194 ? 6.531 2.013 -7.765 1.00 96.50 194 LYS A N 1
ATOM 1541 C CA . LYS A 1 194 ? 7.981 1.881 -7.644 1.00 96.50 194 LYS A CA 1
ATOM 1542 C C . LYS A 1 194 ? 8.444 0.488 -8.092 1.00 96.50 194 LYS A C 1
ATOM 1544 O O . LYS A 1 194 ? 9.415 0.394 -8.839 1.00 96.50 194 LYS A O 1
ATOM 1549 N N . ALA A 1 195 ? 7.698 -0.561 -7.747 1.00 96.31 195 ALA A N 1
ATOM 1550 C CA . ALA A 1 195 ? 7.981 -1.913 -8.211 1.00 96.31 195 ALA A CA 1
ATOM 1551 C C . ALA A 1 195 ? 7.835 -2.073 -9.730 1.00 96.31 195 ALA A C 1
ATOM 1553 O O . ALA A 1 195 ? 8.720 -2.651 -10.349 1.00 96.31 195 ALA A O 1
ATOM 1554 N N . TYR A 1 196 ? 6.803 -1.495 -10.356 1.00 96.38 196 TYR A N 1
ATOM 1555 C CA . TYR A 1 196 ? 6.687 -1.458 -11.823 1.00 96.38 196 TYR A CA 1
ATOM 1556 C C . TYR A 1 196 ? 7.915 -0.827 -12.485 1.00 96.38 196 TYR A C 1
ATOM 1558 O O . TYR A 1 196 ? 8.405 -1.330 -13.491 1.00 96.38 196 TYR A O 1
ATOM 1566 N N . LYS A 1 197 ? 8.427 0.271 -11.917 1.00 95.12 197 LYS A N 1
ATOM 1567 C CA . LYS A 1 197 ? 9.607 0.969 -12.445 1.00 95.12 197 LYS A CA 1
ATOM 1568 C C . LYS A 1 197 ? 10.890 0.134 -12.347 1.00 95.12 197 LYS A C 1
ATOM 1570 O O . LYS A 1 197 ? 11.768 0.269 -13.195 1.00 95.12 197 LYS A O 1
ATOM 1575 N N . GLU A 1 198 ? 11.032 -0.637 -11.274 1.00 94.88 198 GLU A N 1
ATOM 1576 C CA . GLU A 1 198 ? 12.259 -1.364 -10.918 1.00 94.88 198 GLU A CA 1
ATOM 1577 C C . GLU A 1 198 ? 12.249 -2.828 -11.373 1.00 94.88 198 GLU A C 1
ATOM 1579 O O . GLU A 1 198 ? 13.289 -3.483 -11.347 1.00 94.88 198 GLU A O 1
ATOM 1584 N N . SER A 1 199 ? 11.087 -3.346 -11.761 1.00 94.00 199 SER A N 1
ATOM 1585 C CA . SER A 1 199 ? 10.893 -4.743 -12.112 1.00 94.00 199 SER A CA 1
ATOM 1586 C C . SER A 1 199 ? 11.615 -5.114 -13.412 1.00 94.00 199 SER A C 1
ATOM 1588 O O . SER A 1 199 ? 11.455 -4.425 -14.421 1.00 94.00 199 SER A O 1
ATOM 1590 N N . PRO A 1 200 ? 12.353 -6.239 -13.432 1.00 91.94 200 PRO A N 1
ATOM 1591 C CA . PRO A 1 200 ? 12.865 -6.822 -14.672 1.00 91.94 200 PRO A CA 1
ATOM 1592 C C . PRO A 1 200 ? 11.768 -7.485 -15.524 1.00 91.94 200 PRO A C 1
ATOM 1594 O O . PRO A 1 200 ? 11.987 -7.742 -16.702 1.00 91.94 200 PRO A O 1
ATOM 1597 N N . ASN A 1 201 ? 10.598 -7.758 -14.939 1.00 92.44 201 ASN A N 1
ATOM 1598 C CA . ASN A 1 201 ? 9.487 -8.489 -15.555 1.00 92.44 201 ASN A CA 1
ATOM 1599 C C . ASN A 1 201 ? 8.371 -7.563 -16.072 1.00 92.44 201 ASN A C 1
ATOM 1601 O O . ASN A 1 201 ? 7.269 -8.033 -16.373 1.00 92.44 201 ASN A O 1
ATOM 1605 N N . ARG A 1 202 ? 8.599 -6.246 -16.089 1.00 93.81 202 ARG A N 1
ATOM 1606 C CA . ARG A 1 202 ? 7.630 -5.244 -16.545 1.00 93.81 202 ARG A CA 1
ATOM 1607 C C . ARG A 1 202 ? 8.254 -4.330 -17.574 1.00 93.81 202 ARG A C 1
ATOM 1609 O O . ARG A 1 202 ? 9.417 -3.937 -17.470 1.00 93.81 202 ARG A O 1
ATOM 1616 N N . GLU A 1 203 ? 7.456 -3.952 -18.559 1.00 91.69 203 GLU A N 1
ATOM 1617 C CA . GLU A 1 203 ? 7.880 -2.980 -19.545 1.00 91.69 203 GLU A CA 1
ATOM 1618 C C . GLU A 1 203 ? 7.722 -1.554 -19.014 1.00 91.69 203 GLU A C 1
ATOM 1620 O O . GLU A 1 203 ? 6.885 -1.231 -18.168 1.00 91.69 203 GLU A O 1
ATOM 1625 N N . ARG A 1 204 ? 8.494 -0.627 -19.590 1.00 89.44 204 ARG A N 1
ATOM 1626 C CA . ARG A 1 204 ? 8.352 0.806 -19.279 1.00 89.44 204 ARG A CA 1
ATOM 1627 C C . ARG A 1 204 ? 6.966 1.351 -19.622 1.00 89.44 204 ARG A C 1
ATOM 1629 O O . ARG A 1 204 ? 6.584 2.386 -19.078 1.00 89.44 204 ARG A O 1
ATOM 1636 N N . ARG A 1 205 ? 6.267 0.710 -20.563 1.00 91.69 205 ARG A N 1
ATOM 1637 C CA . ARG A 1 205 ? 4.892 1.049 -20.925 1.00 91.69 205 ARG A CA 1
ATOM 1638 C C . ARG A 1 205 ? 3.929 0.672 -19.800 1.00 91.69 205 ARG A C 1
ATOM 1640 O O . ARG A 1 205 ? 3.176 1.541 -19.381 1.00 91.69 205 ARG A O 1
ATOM 1647 N N . ASP A 1 206 ? 4.061 -0.527 -19.233 1.00 93.81 206 ASP A N 1
ATOM 1648 C CA . ASP A 1 206 ? 3.249 -0.981 -18.095 1.00 93.81 206 ASP A CA 1
ATOM 1649 C C . ASP A 1 206 ? 3.346 -0.020 -16.909 1.00 93.81 206 ASP A C 1
ATOM 1651 O O . ASP A 1 206 ? 2.351 0.276 -16.257 1.00 93.81 206 ASP A O 1
ATOM 1655 N N . TYR A 1 207 ? 4.542 0.516 -16.645 1.00 95.44 207 TYR A N 1
ATOM 1656 C CA . TYR A 1 207 ? 4.728 1.514 -15.594 1.00 95.44 207 TYR A CA 1
ATOM 1657 C C . TYR A 1 207 ? 3.961 2.816 -15.870 1.00 95.44 207 TYR A C 1
ATOM 1659 O O . TYR A 1 207 ? 3.329 3.359 -14.966 1.00 95.44 207 TYR A O 1
ATOM 1667 N N . GLU A 1 208 ? 3.994 3.320 -17.106 1.00 94.81 208 GLU A N 1
ATOM 1668 C CA . GLU A 1 208 ? 3.227 4.511 -17.487 1.00 94.81 20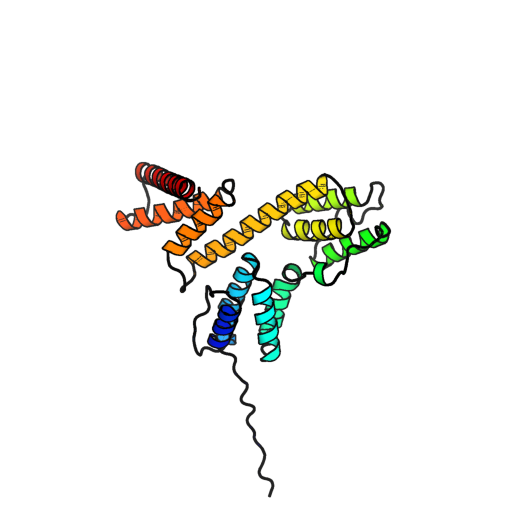8 GLU A CA 1
ATOM 1669 C C . GLU A 1 208 ? 1.718 4.267 -17.372 1.00 94.81 208 GLU A C 1
ATOM 1671 O O . GLU A 1 208 ? 1.016 5.068 -16.751 1.00 94.81 208 GLU A O 1
ATOM 1676 N N . ASP A 1 209 ? 1.238 3.147 -17.908 1.00 94.69 209 ASP A N 1
ATOM 1677 C CA . ASP A 1 209 ? -0.177 2.773 -17.879 1.00 94.69 209 ASP A CA 1
ATOM 1678 C C . ASP A 1 209 ? -0.653 2.559 -16.428 1.00 94.69 209 ASP A C 1
ATOM 1680 O O . ASP A 1 209 ? -1.744 2.996 -16.042 1.00 94.69 209 ASP A O 1
ATOM 1684 N N . ALA A 1 210 ? 0.199 1.989 -15.569 1.00 95.69 210 ALA A N 1
ATOM 1685 C CA . ALA A 1 210 ? -0.064 1.858 -14.142 1.00 95.69 210 ALA A CA 1
ATOM 1686 C C . ALA A 1 210 ? -0.149 3.220 -13.435 1.00 95.69 210 ALA A C 1
ATOM 1688 O O . ALA A 1 210 ? -1.023 3.385 -12.576 1.00 95.69 210 ALA A O 1
ATOM 1689 N N . ILE A 1 211 ? 0.702 4.201 -13.774 1.00 97.00 211 ILE A N 1
ATOM 1690 C CA . ILE A 1 211 ? 0.604 5.572 -13.235 1.00 97.00 211 ILE A CA 1
ATOM 1691 C C . ILE A 1 211 ? -0.734 6.194 -13.639 1.00 97.00 211 ILE A C 1
ATOM 1693 O O . ILE A 1 211 ? -1.454 6.684 -12.770 1.00 97.00 211 ILE A O 1
ATOM 1697 N N . LEU A 1 212 ? -1.090 6.135 -14.926 1.00 95.81 212 LEU A N 1
ATOM 1698 C CA . LEU A 1 212 ? -2.342 6.699 -15.440 1.00 95.81 212 LEU A CA 1
ATOM 1699 C C . LEU A 1 212 ? -3.561 6.070 -14.761 1.00 95.81 212 LEU A C 1
ATOM 1701 O O . LEU A 1 212 ? -4.434 6.787 -14.282 1.00 95.81 212 LEU A O 1
ATOM 1705 N N . THR A 1 213 ? -3.573 4.744 -14.621 1.00 95.31 213 THR A N 1
ATOM 1706 C CA . THR A 1 213 ? -4.631 4.015 -13.903 1.00 95.31 213 THR A CA 1
ATOM 1707 C C . THR A 1 213 ? -4.725 4.447 -12.436 1.00 95.31 213 THR A C 1
ATOM 1709 O O . THR A 1 213 ? -5.818 4.597 -11.895 1.00 95.31 213 THR A O 1
ATOM 1712 N N . SER A 1 214 ? -3.581 4.679 -11.782 1.00 95.44 214 SER A N 1
ATOM 1713 C CA . SER A 1 214 ? -3.543 5.150 -10.387 1.00 95.44 214 SER A CA 1
ATOM 1714 C C . SER A 1 214 ? -4.126 6.549 -10.249 1.00 95.44 214 SER A C 1
ATOM 1716 O O . SER A 1 214 ? -4.899 6.804 -9.331 1.00 95.44 214 SER A O 1
ATOM 1718 N N . TRP A 1 215 ? -3.772 7.438 -11.177 1.00 95.94 215 TRP A N 1
ATOM 1719 C CA . TRP A 1 215 ? -4.275 8.801 -11.200 1.00 95.94 215 TRP A CA 1
ATOM 1720 C C . TRP A 1 215 ? -5.770 8.860 -11.515 1.00 95.94 215 TRP A C 1
ATOM 1722 O O . TRP A 1 215 ? -6.489 9.578 -10.835 1.00 95.94 215 TRP A O 1
ATOM 1732 N N . LEU A 1 216 ? -6.272 8.056 -12.459 1.00 94.81 216 LEU A N 1
ATOM 1733 C CA . LEU A 1 216 ? -7.712 7.970 -12.735 1.00 94.81 216 LEU A CA 1
ATOM 1734 C C . LEU A 1 216 ? -8.516 7.549 -11.494 1.00 94.81 216 LEU A C 1
ATOM 1736 O O . LEU A 1 216 ? -9.620 8.041 -11.276 1.00 94.81 216 LEU A O 1
ATOM 1740 N N . ALA A 1 217 ? -7.958 6.663 -10.665 1.00 92.81 217 ALA A N 1
ATOM 1741 C CA . ALA A 1 217 ? -8.596 6.215 -9.430 1.00 92.81 217 ALA A CA 1
ATOM 1742 C C . ALA A 1 217 ? -8.516 7.238 -8.276 1.00 92.81 217 ALA A C 1
ATOM 1744 O O . ALA A 1 217 ? -9.335 7.181 -7.356 1.00 92.81 217 ALA A O 1
ATOM 1745 N N . ASP A 1 218 ? -7.534 8.143 -8.292 1.00 94.12 218 ASP A N 1
ATOM 1746 C CA . ASP A 1 218 ? -7.330 9.180 -7.272 1.00 94.12 218 ASP A CA 1
ATOM 1747 C C . ASP A 1 218 ? -6.648 10.430 -7.874 1.00 94.12 218 ASP A C 1
ATOM 1749 O O . ASP A 1 218 ? -5.440 10.638 -7.694 1.00 94.12 218 ASP A O 1
ATOM 1753 N N . PRO A 1 219 ? -7.417 11.282 -8.585 1.00 93.31 219 PRO A N 1
ATOM 1754 C CA . PRO A 1 219 ? -6.870 12.445 -9.291 1.00 93.31 219 PRO A CA 1
ATOM 1755 C C . PRO A 1 219 ? -6.305 13.528 -8.364 1.00 93.31 219 PRO A C 1
ATOM 1757 O O . PRO A 1 219 ? -5.540 14.385 -8.801 1.00 93.31 219 PRO A O 1
ATOM 1760 N N . GLU A 1 220 ? -6.674 13.496 -7.080 1.00 92.31 220 GLU A N 1
ATOM 1761 C CA . GLU A 1 220 ? -6.223 14.445 -6.058 1.00 92.31 220 GLU A CA 1
ATOM 1762 C C . GLU A 1 220 ? -4.796 14.153 -5.554 1.00 92.31 220 GLU A C 1
ATOM 1764 O O . GLU A 1 220 ? -4.239 14.932 -4.777 1.00 92.31 220 GLU A O 1
ATOM 1769 N N . CYS A 1 221 ? -4.194 13.022 -5.936 1.00 92.94 221 CYS A N 1
ATOM 1770 C CA . CYS A 1 221 ? -2.826 12.682 -5.558 1.00 92.94 221 CYS A CA 1
ATOM 1771 C C . CYS A 1 221 ? -1.817 13.257 -6.568 1.00 92.94 221 CYS A C 1
ATOM 1773 O O . CYS A 1 221 ? -1.567 12.674 -7.626 1.00 92.94 221 CYS A O 1
ATOM 1775 N N . SER A 1 222 ? -1.193 14.389 -6.220 1.00 93.88 222 SER A N 1
ATOM 1776 C CA . SER A 1 222 ? -0.196 15.063 -7.069 1.00 93.88 222 SER A CA 1
ATOM 1777 C C . SER A 1 222 ? 1.031 14.198 -7.373 1.00 93.88 222 SER A C 1
ATOM 1779 O O . SER A 1 222 ? 1.607 14.315 -8.451 1.00 93.88 222 SER A O 1
ATOM 1781 N N . GLU A 1 223 ? 1.392 13.271 -6.480 1.00 95.19 223 GLU A N 1
ATOM 1782 C CA . GLU A 1 223 ? 2.551 12.394 -6.672 1.00 95.19 223 GLU A CA 1
ATOM 1783 C C . GLU A 1 223 ? 2.451 11.548 -7.951 1.00 95.19 223 GLU A C 1
ATOM 1785 O O . GLU A 1 223 ? 3.466 11.283 -8.593 1.00 95.19 223 GLU A O 1
ATOM 1790 N N . TYR A 1 224 ? 1.246 11.151 -8.379 1.00 95.69 224 TYR A N 1
ATOM 1791 C CA . TYR A 1 224 ? 1.079 10.417 -9.639 1.00 95.69 224 TYR A CA 1
ATOM 1792 C C . TYR A 1 224 ? 1.387 11.290 -10.860 1.00 95.69 224 TYR A C 1
ATOM 1794 O O . TYR A 1 224 ? 2.015 10.819 -11.811 1.00 95.69 224 TYR A O 1
ATOM 1802 N N . VAL A 1 225 ? 1.013 12.571 -10.810 1.00 95.06 225 VAL A N 1
ATOM 1803 C CA . VAL A 1 225 ? 1.342 13.552 -11.852 1.00 95.06 225 VAL A CA 1
ATOM 1804 C C . VAL A 1 225 ? 2.852 13.789 -11.885 1.00 95.06 225 VAL A C 1
ATOM 1806 O O . VAL A 1 225 ? 3.450 13.735 -12.959 1.00 95.06 225 VAL A O 1
ATOM 1809 N N . ASP A 1 226 ? 3.493 13.921 -10.722 1.00 95.56 226 ASP A N 1
ATOM 1810 C CA . ASP A 1 226 ? 4.949 14.074 -10.616 1.00 95.56 226 ASP A CA 1
ATOM 1811 C C . ASP A 1 226 ? 5.700 12.865 -11.195 1.00 95.56 226 ASP A C 1
ATOM 1813 O O . ASP A 1 226 ? 6.727 13.008 -11.870 1.00 95.56 226 ASP A O 1
ATOM 1817 N N . LEU A 1 227 ? 5.206 11.646 -10.945 1.00 96.12 227 LEU A N 1
ATOM 1818 C CA . LEU A 1 227 ? 5.772 10.424 -11.522 1.00 96.12 227 LEU A CA 1
ATOM 1819 C C . LEU A 1 227 ? 5.630 10.405 -13.047 1.00 96.12 227 LEU A C 1
ATOM 1821 O O . LEU A 1 227 ? 6.599 10.073 -13.736 1.00 96.12 227 LEU A O 1
ATOM 1825 N N . LEU A 1 228 ? 4.471 10.799 -13.581 1.00 95.38 228 LEU A N 1
ATOM 1826 C CA . LEU A 1 228 ? 4.262 10.898 -15.025 1.00 95.38 228 LEU A CA 1
ATOM 1827 C C . LEU A 1 228 ? 5.166 11.970 -15.651 1.00 95.38 228 LEU A C 1
ATOM 1829 O O . LEU A 1 228 ? 5.800 11.711 -16.676 1.00 95.38 228 LEU A O 1
ATOM 1833 N N . GLY A 1 229 ? 5.308 13.125 -14.997 1.00 94.88 229 GLY A N 1
ATOM 1834 C CA . GLY A 1 229 ? 6.234 14.187 -15.388 1.00 94.88 229 GLY A CA 1
ATOM 1835 C C . GLY A 1 229 ? 7.675 13.690 -15.465 1.00 94.88 229 GLY A C 1
ATOM 1836 O O . GLY A 1 229 ? 8.348 13.896 -16.473 1.00 94.88 229 GLY A O 1
ATOM 1837 N N . LYS A 1 230 ? 8.133 12.914 -14.473 1.00 94.56 230 LYS A N 1
ATOM 1838 C CA . LYS A 1 230 ? 9.461 12.271 -14.502 1.00 94.56 230 LYS A CA 1
ATOM 1839 C C . LYS A 1 230 ? 9.623 11.314 -15.689 1.00 94.56 230 LYS A C 1
ATOM 1841 O O . LYS A 1 230 ? 10.691 11.294 -16.302 1.00 94.56 230 LYS A O 1
ATOM 1846 N N . VAL A 1 231 ? 8.590 10.538 -16.034 1.00 93.56 231 VAL A N 1
ATOM 1847 C CA . VAL A 1 231 ? 8.613 9.631 -17.200 1.00 93.56 231 VAL A CA 1
ATOM 1848 C C . VAL A 1 231 ? 8.733 10.418 -18.507 1.00 93.56 231 VAL A C 1
ATOM 1850 O O . VAL A 1 231 ? 9.571 10.084 -19.350 1.00 93.56 231 VAL A O 1
ATOM 1853 N N . VAL A 1 232 ? 7.931 11.470 -18.674 1.00 93.06 232 VAL A N 1
ATOM 1854 C CA . VAL A 1 232 ? 7.941 12.319 -19.875 1.00 93.06 232 VAL A CA 1
ATOM 1855 C C . VAL A 1 232 ? 9.266 13.076 -19.994 1.00 93.06 232 VAL A C 1
ATOM 1857 O O . VAL A 1 232 ? 9.907 13.011 -21.043 1.00 93.06 232 VAL A O 1
ATOM 1860 N N . ALA A 1 233 ? 9.732 13.702 -18.912 1.00 91.88 233 ALA A N 1
ATOM 1861 C CA . ALA A 1 233 ? 10.994 14.435 -18.868 1.00 91.88 233 ALA A CA 1
ATOM 1862 C C . ALA A 1 233 ? 12.203 13.544 -19.178 1.00 91.88 233 ALA A C 1
ATOM 1864 O O . ALA A 1 233 ? 13.130 13.970 -19.863 1.00 91.88 233 ALA A O 1
ATOM 1865 N N . TYR A 1 234 ? 12.206 12.296 -18.699 1.00 90.62 234 TYR A N 1
ATOM 1866 C CA . TYR A 1 234 ? 13.258 11.336 -19.029 1.00 90.62 234 TYR A CA 1
ATOM 1867 C C . TYR A 1 234 ? 13.270 10.992 -20.526 1.00 90.62 234 TYR A C 1
ATOM 1869 O O . TYR A 1 234 ? 14.338 10.925 -21.135 1.00 90.62 234 TYR A O 1
ATOM 1877 N N . ARG A 1 235 ? 12.094 10.794 -21.144 1.00 88.44 235 ARG A N 1
ATOM 1878 C CA . ARG A 1 235 ? 12.005 10.550 -22.594 1.00 88.44 235 ARG A CA 1
ATOM 1879 C C . ARG A 1 235 ? 12.495 11.749 -23.394 1.00 88.44 235 ARG A C 1
ATOM 1881 O O . ARG A 1 235 ? 13.217 11.538 -24.361 1.00 88.44 235 ARG A O 1
ATOM 1888 N N . GLN A 1 236 ? 12.145 12.961 -22.968 1.00 87.06 236 GLN A N 1
ATOM 1889 C CA . GLN A 1 236 ? 12.587 14.187 -23.626 1.00 87.06 236 GLN A CA 1
ATOM 1890 C C . GLN A 1 236 ? 14.110 14.324 -23.581 1.00 87.06 236 GLN A C 1
ATOM 1892 O O . GLN A 1 236 ? 14.734 14.382 -24.632 1.00 87.06 236 GLN A O 1
ATOM 1897 N N . ARG A 1 237 ? 14.718 14.217 -22.392 1.00 88.56 237 ARG A N 1
ATOM 1898 C CA . ARG A 1 237 ? 16.183 14.242 -22.225 1.00 88.56 237 ARG A CA 1
ATOM 1899 C C . ARG A 1 237 ? 16.900 13.199 -23.075 1.00 88.56 237 ARG A C 1
ATOM 1901 O O . ARG A 1 237 ? 17.942 13.470 -23.661 1.00 88.56 237 ARG A O 1
ATOM 1908 N N . LYS A 1 238 ? 16.326 11.996 -23.182 1.00 87.06 238 LYS A N 1
ATOM 1909 C CA . LYS A 1 238 ? 16.875 10.938 -24.039 1.00 87.06 238 LYS A CA 1
ATOM 1910 C C . LYS A 1 238 ? 16.805 11.297 -25.530 1.00 87.06 238 LYS A C 1
ATOM 1912 O O . LYS A 1 238 ? 17.673 10.869 -26.280 1.00 87.06 238 LYS A O 1
ATOM 1917 N N . GLN A 1 239 ? 15.785 12.038 -25.963 1.00 84.25 239 GLN A N 1
ATOM 1918 C CA . GLN A 1 239 ? 15.631 12.472 -27.356 1.00 84.25 239 GLN A CA 1
ATOM 1919 C C . GLN A 1 239 ? 16.560 13.637 -27.700 1.00 84.25 239 GLN A C 1
ATOM 1921 O O . GLN A 1 239 ? 17.189 13.613 -28.753 1.00 84.25 239 GLN A O 1
ATOM 1926 N N . THR A 1 240 ? 16.687 14.620 -26.813 1.00 83.88 240 THR A N 1
ATOM 1927 C CA . THR A 1 240 ? 17.540 15.798 -27.027 1.00 83.88 240 THR A CA 1
ATOM 1928 C C . THR A 1 240 ? 18.998 15.570 -26.634 1.00 83.88 240 THR A C 1
ATOM 1930 O O . THR A 1 240 ? 19.847 16.408 -26.915 1.00 83.88 240 THR A O 1
ATOM 1933 N N . SER A 1 241 ? 19.320 14.409 -26.052 1.00 83.00 241 SER A N 1
ATOM 1934 C CA . SER A 1 241 ? 20.655 14.068 -25.535 1.00 83.00 241 SER A CA 1
ATOM 1935 C C . SER A 1 241 ? 21.182 15.088 -24.515 1.00 83.00 241 SER A C 1
ATOM 1937 O O . SER A 1 241 ? 22.391 15.270 -24.377 1.00 83.00 241 SER A O 1
ATOM 1939 N N . THR A 1 242 ? 20.279 15.746 -23.783 1.00 80.62 242 THR A N 1
ATOM 1940 C CA . THR A 1 242 ? 20.603 16.741 -22.756 1.00 80.62 242 THR A CA 1
ATOM 1941 C C . THR A 1 242 ? 20.420 16.173 -21.351 1.00 80.62 242 THR A C 1
ATOM 1943 O O . THR A 1 242 ? 19.583 15.307 -21.084 1.00 80.62 242 THR A O 1
ATOM 1946 N N . ILE A 1 243 ? 21.230 16.667 -20.413 1.00 76.31 243 ILE A N 1
ATOM 1947 C CA . ILE A 1 243 ? 21.179 16.253 -19.002 1.00 76.31 243 ILE A CA 1
ATOM 1948 C C . ILE A 1 243 ? 20.098 17.041 -18.241 1.00 76.31 243 ILE A C 1
ATOM 1950 O O . ILE A 1 243 ? 19.442 16.497 -17.345 1.00 76.31 243 ILE A O 1
ATOM 1954 N N . SER A 1 244 ? 19.877 18.299 -18.628 1.00 82.94 244 SER A N 1
ATOM 1955 C CA . SER A 1 244 ? 18.900 19.224 -18.050 1.00 82.94 244 SER A CA 1
ATOM 1956 C C . SER A 1 244 ? 17.925 19.717 -19.110 1.00 82.94 244 SER A C 1
ATOM 1958 O O . SER A 1 244 ? 18.322 19.909 -20.257 1.00 82.94 244 SER A O 1
ATOM 1960 N N . LEU A 1 245 ? 16.679 19.941 -18.690 1.00 83.81 245 LEU A N 1
ATOM 1961 C CA . LEU A 1 245 ? 15.663 20.565 -19.525 1.00 83.81 245 LEU A CA 1
ATOM 1962 C C . LEU A 1 245 ? 15.681 22.080 -19.322 1.00 83.81 245 LEU A C 1
ATOM 1964 O O . LEU A 1 245 ? 15.830 22.533 -18.184 1.00 83.81 245 LEU A O 1
ATOM 1968 N N . ASP A 1 246 ? 15.534 22.847 -20.397 1.00 87.31 246 ASP A N 1
ATOM 1969 C CA . ASP A 1 246 ? 15.311 24.290 -20.290 1.00 87.31 246 ASP A CA 1
ATOM 1970 C C . ASP A 1 246 ? 13.849 24.622 -19.908 1.00 87.31 246 ASP A C 1
ATOM 1972 O O . ASP A 1 246 ? 13.018 23.737 -19.662 1.00 87.31 246 ASP A O 1
ATOM 1976 N N . ALA A 1 247 ? 13.530 25.914 -19.794 1.00 85.88 247 ALA A N 1
ATOM 1977 C CA . ALA A 1 247 ? 12.189 26.363 -19.416 1.00 85.88 247 ALA A CA 1
ATOM 1978 C C . ALA A 1 247 ? 11.116 25.948 -20.441 1.00 85.88 247 ALA A C 1
ATOM 1980 O O . ALA A 1 247 ? 10.023 25.542 -20.048 1.00 85.88 247 ALA A O 1
ATOM 1981 N N . PHE A 1 248 ? 11.442 25.991 -21.735 1.00 86.94 248 PHE A N 1
ATOM 1982 C CA . PHE A 1 248 ? 10.527 25.601 -22.805 1.00 86.94 248 PHE A CA 1
ATOM 1983 C C . PHE A 1 248 ? 10.292 24.088 -22.806 1.00 86.94 248 PHE A C 1
ATOM 1985 O O . PHE A 1 248 ? 9.159 23.619 -22.903 1.00 86.94 248 PHE A O 1
ATOM 1992 N N . GLU A 1 249 ? 11.352 23.302 -22.633 1.00 86.50 249 GLU A N 1
ATOM 1993 C CA . GLU A 1 249 ? 11.258 21.852 -22.523 1.00 86.50 249 GLU A CA 1
ATOM 1994 C C . GLU A 1 249 ? 10.474 21.420 -21.279 1.00 86.50 249 GLU A C 1
ATOM 1996 O O . GLU A 1 249 ? 9.762 20.416 -21.323 1.00 86.50 249 GLU A O 1
ATOM 2001 N N . THR A 1 250 ? 10.564 22.178 -20.186 1.00 87.69 250 THR A N 1
ATOM 2002 C CA . THR A 1 250 ? 9.773 21.935 -18.972 1.00 87.69 250 THR A CA 1
ATOM 2003 C C . THR A 1 250 ? 8.284 22.188 -19.219 1.00 87.69 250 THR A C 1
ATOM 2005 O O . THR A 1 250 ? 7.466 21.313 -18.941 1.00 87.69 250 THR A O 1
ATOM 2008 N N . GLU A 1 251 ? 7.922 23.315 -19.836 1.00 90.19 251 GLU A N 1
ATOM 2009 C CA . GLU A 1 251 ? 6.530 23.602 -20.217 1.00 90.19 251 GLU A CA 1
ATOM 2010 C C . GLU A 1 251 ? 5.979 22.549 -21.196 1.00 90.19 251 GLU A C 1
ATOM 2012 O O . GLU A 1 251 ? 4.829 22.110 -21.113 1.00 90.19 251 GLU A O 1
ATOM 2017 N N . TRP A 1 252 ? 6.825 22.062 -22.101 1.00 89.56 252 TRP A N 1
ATOM 2018 C CA . TRP A 1 252 ? 6.451 21.005 -23.030 1.00 89.56 252 TRP A CA 1
ATOM 2019 C C . TRP A 1 252 ? 6.227 19.648 -22.345 1.00 89.56 252 TRP A C 1
ATOM 2021 O O . TRP A 1 252 ? 5.343 18.883 -22.757 1.00 89.56 252 TRP A O 1
ATOM 2031 N N . VAL A 1 253 ? 6.990 19.335 -21.289 1.00 91.38 253 VAL A N 1
ATOM 2032 C CA . VAL A 1 253 ? 6.726 18.176 -20.422 1.00 91.38 253 VAL A CA 1
ATOM 2033 C C . VAL A 1 253 ? 5.339 18.302 -19.799 1.00 91.38 253 VAL A C 1
ATOM 2035 O O . VAL A 1 253 ? 4.559 17.353 -19.909 1.00 91.38 253 VAL A O 1
ATOM 2038 N N . ASP A 1 254 ? 4.998 19.462 -19.236 1.00 92.44 254 ASP A N 1
ATOM 2039 C CA . ASP A 1 254 ? 3.690 19.707 -18.617 1.00 92.44 254 ASP A CA 1
ATOM 2040 C C . ASP A 1 254 ? 2.548 19.570 -19.630 1.00 92.44 254 ASP A C 1
ATOM 2042 O O . ASP A 1 254 ? 1.558 18.876 -19.377 1.00 92.44 254 ASP A O 1
ATOM 2046 N N . TYR A 1 255 ? 2.711 20.137 -20.830 1.00 93.75 255 TYR A N 1
ATOM 2047 C CA . TYR A 1 255 ? 1.764 19.951 -21.930 1.00 93.75 255 TYR A CA 1
ATOM 2048 C C . TYR A 1 255 ? 1.550 18.464 -22.252 1.00 93.75 255 TYR A C 1
ATOM 2050 O O . TYR A 1 255 ? 0.412 18.009 -22.405 1.00 93.75 255 TYR A O 1
ATOM 2058 N N . ARG A 1 256 ? 2.627 17.673 -22.336 1.00 94.00 256 ARG A N 1
ATOM 2059 C CA . ARG A 1 256 ? 2.531 16.237 -22.634 1.00 94.00 256 ARG A CA 1
ATOM 2060 C C . ARG A 1 256 ? 1.919 15.426 -21.502 1.00 94.00 256 ARG A C 1
ATOM 2062 O O . ARG A 1 256 ? 1.180 14.485 -21.794 1.00 94.00 256 ARG A O 1
ATOM 2069 N N . VAL A 1 257 ? 2.212 15.767 -20.251 1.00 94.38 257 VAL A N 1
ATOM 2070 C CA . VAL A 1 257 ? 1.556 15.180 -19.077 1.00 94.38 257 VAL A CA 1
ATOM 2071 C C . VAL A 1 257 ? 0.056 15.435 -19.173 1.00 94.38 257 VAL A C 1
ATOM 2073 O O . VAL A 1 257 ? -0.709 14.477 -19.256 1.00 94.38 257 VAL A O 1
ATOM 2076 N N . ASN A 1 258 ? -0.358 16.697 -19.305 1.00 93.81 258 ASN A N 1
ATOM 2077 C CA . ASN A 1 258 ? -1.767 17.073 -19.423 1.00 93.81 258 ASN A CA 1
ATOM 2078 C C . ASN A 1 258 ? -2.454 16.365 -20.591 1.00 93.81 258 ASN A C 1
ATOM 2080 O O . ASN A 1 258 ? -3.532 15.802 -20.424 1.00 93.81 258 ASN A O 1
ATOM 2084 N N . LYS A 1 259 ? -1.814 16.312 -21.764 1.00 94.12 259 LYS A N 1
ATOM 2085 C CA . LYS A 1 259 ? -2.349 15.598 -22.928 1.00 94.12 259 LYS A CA 1
ATOM 2086 C C . LYS A 1 259 ? -2.594 14.112 -22.638 1.00 94.12 259 LYS A C 1
ATOM 2088 O O . LYS A 1 259 ? -3.620 13.577 -23.050 1.00 94.12 259 LYS A O 1
ATOM 2093 N N . ARG A 1 260 ? -1.679 13.435 -21.935 1.00 93.50 260 ARG A N 1
ATOM 2094 C CA . ARG A 1 260 ? -1.848 12.022 -21.547 1.00 93.50 260 ARG A CA 1
ATOM 2095 C C . ARG A 1 260 ? -2.991 11.834 -20.558 1.00 93.50 260 ARG A C 1
ATOM 2097 O O . ARG A 1 260 ? -3.793 10.927 -20.753 1.00 93.50 260 ARG A O 1
ATOM 2104 N N . LEU A 1 261 ? -3.086 12.701 -19.552 1.00 93.56 261 LEU A N 1
ATOM 2105 C CA . LEU A 1 261 ? -4.182 12.680 -18.580 1.00 93.56 261 LEU A CA 1
ATOM 2106 C C . LEU A 1 261 ? -5.539 12.881 -19.274 1.00 93.56 261 LEU A C 1
ATOM 2108 O O . LEU A 1 261 ? -6.465 12.106 -19.048 1.00 93.56 261 LEU A O 1
ATOM 2112 N N . TRP A 1 262 ? -5.634 13.846 -20.195 1.00 92.56 262 TRP A N 1
ATOM 2113 C CA . TRP A 1 262 ? -6.832 14.076 -21.010 1.00 92.56 262 TRP A CA 1
ATOM 2114 C C . TRP A 1 262 ? -7.207 12.870 -21.872 1.00 92.56 262 TRP A C 1
ATOM 2116 O O . TRP A 1 262 ? -8.375 12.488 -21.915 1.00 92.56 262 TRP A O 1
ATOM 2126 N N . HIS A 1 263 ? -6.234 12.240 -22.532 1.00 92.50 263 HIS A N 1
ATOM 2127 C CA . HIS A 1 263 ? -6.491 11.027 -23.307 1.00 92.50 263 HIS A CA 1
ATOM 2128 C C . HIS A 1 263 ? -6.990 9.875 -22.430 1.00 92.50 263 HIS A C 1
ATOM 2130 O O . HIS A 1 263 ? -7.958 9.216 -22.805 1.00 92.50 263 HIS A O 1
ATOM 2136 N N . ALA A 1 264 ? -6.391 9.673 -21.256 1.00 89.75 264 ALA A N 1
ATOM 2137 C CA . ALA A 1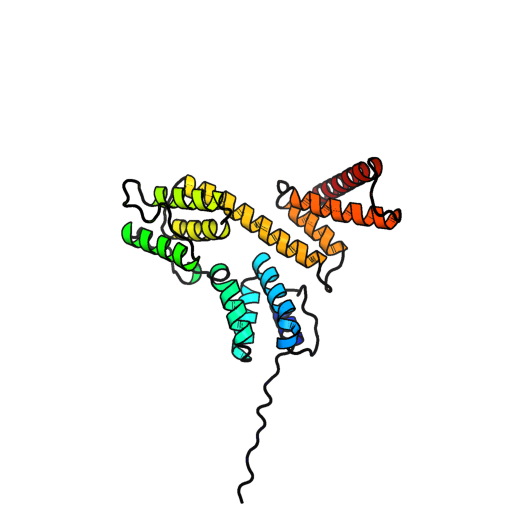 264 ? -6.818 8.647 -20.311 1.00 89.75 264 ALA A CA 1
ATOM 2138 C C . ALA A 1 264 ? -8.261 8.887 -19.828 1.00 89.75 264 ALA A C 1
ATOM 2140 O O . ALA A 1 264 ? -9.056 7.953 -19.805 1.00 89.75 264 ALA A O 1
ATOM 2141 N N . LEU A 1 265 ? -8.633 10.142 -19.541 1.00 89.81 265 LEU A N 1
ATOM 2142 C CA . LEU A 1 265 ? -10.019 10.511 -19.220 1.00 89.81 265 LEU A CA 1
ATOM 2143 C C . LEU A 1 265 ? -10.978 10.236 -20.385 1.00 89.81 265 LEU A C 1
ATOM 2145 O O . LEU A 1 265 ? -12.082 9.751 -20.167 1.00 89.81 265 LEU A O 1
ATOM 2149 N N . SER A 1 266 ? -10.565 10.528 -21.622 1.00 87.25 266 SER A N 1
ATOM 2150 C CA . SER A 1 266 ? -11.416 10.330 -22.804 1.00 87.25 266 SER A CA 1
ATOM 2151 C C . SER A 1 266 ? -11.654 8.862 -23.170 1.00 87.25 266 SER A C 1
ATOM 2153 O O . SER A 1 266 ? -12.624 8.569 -23.856 1.00 87.25 266 SER A O 1
ATOM 2155 N N . GLN A 1 267 ? -10.771 7.956 -22.739 1.00 79.62 267 GLN A N 1
ATOM 2156 C CA . GLN A 1 267 ? -10.855 6.514 -23.002 1.00 79.62 267 GLN A CA 1
ATOM 2157 C C . GLN A 1 267 ? -11.461 5.722 -21.833 1.00 79.62 267 GLN A C 1
ATOM 2159 O O . GLN A 1 267 ? -11.773 4.548 -21.996 1.00 79.62 267 GLN A O 1
ATOM 2164 N N . GLY A 1 268 ? -11.575 6.338 -20.651 1.00 59.06 268 GLY A N 1
ATOM 2165 C CA . GLY A 1 268 ? -12.129 5.732 -19.437 1.00 59.06 268 GLY A CA 1
ATOM 2166 C C . GLY A 1 268 ? -13.643 5.908 -19.255 1.00 59.06 268 GLY A C 1
ATOM 2167 O O . GLY A 1 268 ? -14.158 5.484 -18.221 1.00 59.06 268 GLY A O 1
ATOM 2168 N N . ASN A 1 269 ? -14.325 6.528 -20.227 1.00 46.03 269 ASN A N 1
ATOM 2169 C CA . ASN A 1 269 ? -15.788 6.606 -20.357 1.00 46.03 269 ASN A CA 1
ATOM 2170 C C . ASN A 1 269 ? -16.262 5.674 -21.475 1.00 46.03 269 ASN A C 1
ATOM 2172 O O . ASN A 1 269 ? -17.394 5.157 -21.352 1.00 46.03 269 ASN A O 1
#

Radius of gyration: 24.09 Å; chains: 1; bounding box: 52×83×60 Å

pLDDT: mean 84.99, std 14.79, range [34.06, 97.06]

Foldseek 3Di:
DDPDPPPPPPLPQDALLVLCVLCVVLVHHFQAGDNDRHGCVVCLVSVLLRLLLCLLVVVLVSLVSVLVVCVVSVVVVSSVVSCVVCVLSSPPVVVVPPQQPPDQPDQVVLLVVLCVLCVVVVHDQDQSVDDPPDGNLVSLLVRLVVCVVVVVLSSLCSSLVSCVSSVSDDPSSVVSNVVSVVVSNVVSLVSNLVSLVVGPSHDPVNSLVSLLVVCVVPVPDCVSLVVQLVSLLVVLCVVVVHPDDDPVRSVVSVVVSVVVNVVSVVVVD

Sequence (269 aa):
MIESDLACDELMILKQRDLVDLCLSEGWNPFFLQPSDEALHLIKPLVLREIEVAIADSQKKVVRRILSYLRQGQVRDLADEIASLTAWRLEDSFSKLGQSPKSSPANDDAQGILLESLELMQLPPRFLDQKPEAGLAELCGREMKHLCNLQRHDAVVQLGQRAAWLKLEHKRIAVALRKSRLSVRRANRLIVLKAYKESPNRERRDYEDAILTSWLADPECSEYVDLLGKVVAYRQRKQTSTISLDAFETEWVDYRVNKRLWHALSQGN